Protein AF-A0A2G4GXI2-F1 (afdb_monomer_lite)

Radius of gyration: 27.71 Å; chains: 1; bounding box: 84×63×83 Å

Sequence (262 aa):
MTESKDTTAIPVAISGIDVMRGVGAVRAKGFWADAWGRVLKRPGAIFGMCWIGVIAFFAVFGPIVANAHPLTLVRVGAGGTAMREWPLFANLTPTDWALLIGCIVGLPWIFIGPRSLTRAQRLGIFVVAALQVGFTIVIAGAIVGWAQDPSRAEWVKAFARSGAGPWTIIGVISLLFAMAAAWIPTVDSRRVRVGAAVLALLVGWGLSGASGGATLINFERYLEDEQSGAIREVTWTLIPWSPQYSRSDMVAIAPGERVADV

Secondary structure (DSSP, 8-state):
--------PPPSS--HHHHHTTTT-PPPPPHHHHHHHHHTT-HHHHHHHHHHHHHHHHHHHHHHHB-SS-SEEEEE-TTS-EEEE-HHHHS--HHHHHHHHHHHHHHHHHHHS-TTS-HHHHHHHHHHHHHHHHHHHHHHHHHHHHHHSTTS-HHHHHHHHSTTHHHHHHHHHHHHHHHHHHHS-SSS-HHHHHHHHHHHHHHHHHHHHHS-------THHHHHHHHTTSEEEEE--SB---TT---GGGSSS-TT--GGG-

Structure (mmCIF, N/CA/C/O backbone):
data_AF-A0A2G4GXI2-F1
#
_entry.id   AF-A0A2G4GXI2-F1
#
loop_
_atom_site.group_PDB
_atom_site.id
_atom_site.type_symbol
_atom_site.label_atom_id
_atom_site.label_alt_id
_atom_site.label_comp_id
_atom_site.label_asym_id
_atom_site.label_entity_id
_atom_site.label_seq_id
_atom_site.pdbx_PDB_ins_code
_atom_site.Cartn_x
_atom_site.Cartn_y
_atom_site.Cartn_z
_atom_site.occupancy
_atom_site.B_iso_or_equiv
_atom_site.auth_seq_id
_atom_site.auth_comp_id
_atom_site.auth_asym_id
_atom_site.auth_atom_id
_atom_site.pdbx_PDB_model_num
ATOM 1 N N . MET A 1 1 ? -40.737 37.601 36.808 1.00 39.44 1 MET A N 1
ATOM 2 C CA . MET A 1 1 ? -40.273 36.210 36.987 1.00 39.44 1 MET A CA 1
ATOM 3 C C . MET A 1 1 ? -39.186 35.972 35.953 1.00 39.44 1 MET A C 1
ATOM 5 O O . MET A 1 1 ? -39.486 35.730 34.796 1.00 39.44 1 MET A O 1
ATOM 9 N N . THR A 1 2 ? -37.938 36.223 36.334 1.00 39.19 2 THR A N 1
ATOM 10 C CA . THR A 1 2 ? -36.754 36.130 35.470 1.00 39.19 2 THR A CA 1
ATOM 11 C C . THR A 1 2 ? -36.057 34.813 35.771 1.00 39.19 2 THR A C 1
ATOM 13 O O . THR A 1 2 ? -35.517 34.630 36.857 1.00 39.19 2 THR A O 1
ATOM 16 N N . GLU A 1 3 ? -36.138 33.888 34.822 1.00 43.34 3 GLU A N 1
ATOM 17 C CA . GLU A 1 3 ? -35.517 32.568 34.869 1.00 43.34 3 GLU A CA 1
ATOM 18 C C . GLU A 1 3 ? -34.007 32.730 34.626 1.00 43.34 3 GLU A C 1
ATOM 20 O O . GLU A 1 3 ? -33.569 33.037 33.514 1.00 43.34 3 GLU A O 1
ATOM 25 N N . SER A 1 4 ? -33.195 32.617 35.683 1.00 45.69 4 SER A N 1
ATOM 26 C CA . SER A 1 4 ? -31.738 32.641 35.554 1.00 45.69 4 SER A CA 1
ATOM 27 C C . SER A 1 4 ? -31.267 31.308 34.986 1.00 45.69 4 SER A C 1
ATOM 29 O O . SER A 1 4 ? -31.384 30.260 35.620 1.00 45.69 4 SER A O 1
ATOM 31 N N . LYS A 1 5 ? -30.733 31.360 33.770 1.00 46.84 5 LYS A N 1
ATOM 32 C CA . LYS A 1 5 ? -30.129 30.233 33.066 1.00 46.84 5 LYS A CA 1
ATOM 33 C C . LYS A 1 5 ? -28.807 29.876 33.751 1.00 46.84 5 LYS A C 1
ATOM 35 O O . LYS A 1 5 ? -27.767 30.455 33.440 1.00 46.84 5 LYS A O 1
ATOM 40 N N . ASP A 1 6 ? -28.878 28.974 34.724 1.00 44.69 6 ASP A N 1
ATOM 41 C CA . ASP A 1 6 ? -27.718 28.560 35.504 1.00 44.69 6 ASP A CA 1
ATOM 42 C C . ASP A 1 6 ? -26.749 27.763 34.626 1.00 44.69 6 ASP A C 1
ATOM 44 O O . ASP A 1 6 ? -27.092 26.767 33.980 1.00 44.69 6 ASP A O 1
ATOM 48 N N . THR A 1 7 ? -25.528 28.273 34.550 1.00 47.31 7 THR A N 1
ATOM 49 C CA . THR A 1 7 ? -24.433 27.683 33.787 1.00 47.31 7 THR A CA 1
ATOM 50 C C . THR A 1 7 ? -23.942 26.464 34.557 1.00 47.31 7 THR A C 1
ATOM 52 O O . THR A 1 7 ? -23.662 26.557 35.746 1.00 47.31 7 THR A O 1
ATOM 55 N N . THR A 1 8 ? -23.851 25.316 33.887 1.00 45.44 8 THR A N 1
ATOM 56 C CA . THR A 1 8 ? -23.450 24.012 34.437 1.00 45.44 8 THR A CA 1
ATOM 57 C C . THR A 1 8 ? -22.034 24.034 35.029 1.00 45.44 8 THR A C 1
ATOM 59 O O . THR A 1 8 ? -21.077 23.587 34.395 1.00 45.44 8 THR A O 1
ATOM 62 N N . ALA A 1 9 ? -21.886 24.556 36.243 1.00 56.16 9 ALA A N 1
ATOM 63 C CA . ALA A 1 9 ? -20.710 24.379 37.078 1.00 56.16 9 ALA A CA 1
ATOM 64 C C . ALA A 1 9 ? -20.862 23.055 37.836 1.00 56.16 9 ALA A C 1
ATOM 66 O O . ALA A 1 9 ? -21.870 22.819 38.497 1.00 56.16 9 ALA A O 1
ATOM 67 N N . ILE A 1 10 ? -19.877 22.164 37.711 1.00 54.41 10 ILE A N 1
ATOM 68 C CA . ILE A 1 10 ? -19.846 20.908 38.469 1.00 54.41 10 ILE A CA 1
ATOM 69 C C . ILE A 1 10 ? -19.732 21.284 39.959 1.00 54.41 10 ILE A C 1
ATOM 71 O O . ILE A 1 10 ? -18.744 21.927 40.324 1.00 54.41 10 ILE A O 1
ATOM 75 N N . PRO A 1 11 ? -20.711 20.941 40.816 1.00 55.12 11 PRO A N 1
ATOM 76 C CA . PRO A 1 11 ? -20.685 21.337 42.218 1.00 55.12 11 PRO A CA 1
ATOM 77 C C . PRO A 1 11 ? -19.499 20.683 42.941 1.00 55.12 11 PRO A C 1
ATOM 79 O O . PRO A 1 11 ? -19.270 19.479 42.836 1.00 55.12 11 PRO A O 1
ATOM 82 N N . VAL A 1 12 ? -18.740 21.504 43.675 1.00 64.81 12 VAL A N 1
ATOM 83 C CA . VAL A 1 12 ? -17.494 21.140 44.385 1.00 64.81 12 VAL A CA 1
ATOM 84 C C . VAL A 1 12 ? -17.744 20.176 45.557 1.00 64.81 12 VAL A C 1
ATOM 86 O O . VAL A 1 12 ? -16.822 19.504 46.014 1.00 64.81 12 VAL A O 1
ATOM 89 N N . ALA A 1 13 ? -18.992 20.047 46.008 1.00 64.56 13 ALA A N 1
ATOM 90 C CA . ALA A 1 13 ? -19.413 19.072 47.003 1.00 64.56 13 ALA A CA 1
ATOM 91 C C . ALA A 1 13 ? -20.765 18.471 46.599 1.00 64.56 13 ALA A C 1
ATOM 93 O O . ALA A 1 13 ? -21.698 19.199 46.264 1.00 64.56 13 ALA A O 1
ATOM 94 N N . ILE A 1 14 ? -20.853 17.142 46.622 1.00 63.09 14 ILE A N 1
ATOM 95 C CA . ILE A 1 14 ? -22.058 16.374 46.293 1.00 63.09 14 ILE A CA 1
ATOM 96 C C . ILE A 1 14 ? -22.605 15.810 47.609 1.00 63.09 14 ILE A C 1
ATOM 98 O O . ILE A 1 14 ? -21.855 15.200 48.373 1.00 63.09 14 ILE A O 1
ATOM 102 N N . SER A 1 15 ? -23.891 16.028 47.900 1.00 78.06 15 SER A N 1
ATOM 103 C CA . SER A 1 15 ? -24.543 15.477 49.095 1.00 78.06 15 SER A CA 1
ATOM 104 C C . SER A 1 15 ? -24.594 13.946 49.031 1.00 78.06 15 SER A C 1
ATOM 106 O O . SER A 1 15 ? -24.741 13.367 47.956 1.00 78.06 15 SER A O 1
ATOM 108 N N . GLY A 1 16 ? -24.553 13.256 50.176 1.00 73.50 16 GLY A N 1
ATOM 109 C CA . GLY A 1 16 ? -24.742 11.797 50.219 1.00 73.50 16 GLY A CA 1
ATOM 110 C C . GLY A 1 16 ? -26.072 11.345 49.593 1.00 73.50 16 GLY A C 1
ATOM 111 O O . GLY A 1 16 ? -26.144 10.273 48.995 1.00 73.50 16 GLY A O 1
ATOM 112 N N . ILE A 1 17 ? -27.100 12.200 49.643 1.00 77.31 17 ILE A N 1
ATOM 113 C CA . ILE A 1 17 ? -28.397 11.971 48.986 1.00 77.31 17 ILE A CA 1
ATOM 114 C C . ILE A 1 17 ? -28.274 12.089 47.458 1.00 77.31 17 ILE A C 1
ATOM 116 O O . ILE A 1 17 ? -28.903 11.321 46.734 1.00 77.31 17 ILE A O 1
ATOM 120 N N . ASP A 1 18 ? -27.434 12.995 46.958 1.00 74.25 18 ASP A N 1
ATOM 121 C CA . ASP A 1 18 ? -27.172 13.167 45.525 1.00 74.25 18 ASP A CA 1
ATOM 122 C C . ASP A 1 18 ? -26.380 11.976 44.966 1.00 74.25 18 ASP A C 1
ATOM 124 O O . ASP A 1 18 ? -26.738 11.437 43.918 1.00 74.25 18 ASP A O 1
ATOM 128 N N . VAL A 1 19 ? -25.403 11.462 45.724 1.00 73.62 19 VAL A N 1
ATOM 129 C CA . VAL A 1 19 ? -24.683 10.221 45.385 1.00 73.62 19 VAL A CA 1
ATOM 130 C C . VAL A 1 19 ? -25.644 9.030 45.298 1.00 73.62 19 VAL A C 1
ATOM 132 O O . VAL A 1 19 ? -25.593 8.273 44.328 1.00 73.62 19 VAL A O 1
ATOM 135 N N . MET A 1 20 ? -26.567 8.882 46.259 1.00 73.00 20 MET A N 1
ATOM 136 C CA . MET A 1 20 ? -27.581 7.816 46.227 1.00 73.00 20 MET A CA 1
ATOM 137 C C . MET A 1 20 ? -28.597 7.978 45.086 1.00 73.00 20 MET A C 1
ATOM 139 O O . MET A 1 20 ? -29.132 6.987 44.597 1.00 73.00 20 MET A O 1
ATOM 143 N N . ARG A 1 21 ? -28.836 9.208 44.618 1.00 74.94 21 ARG A N 1
ATOM 144 C CA . ARG A 1 21 ? -29.655 9.505 43.429 1.00 74.94 21 ARG A CA 1
ATOM 145 C C . ARG A 1 21 ? -28.892 9.336 42.109 1.00 74.94 21 ARG A C 1
ATOM 147 O O . ARG A 1 21 ? -29.456 9.588 41.047 1.00 74.94 21 ARG A O 1
ATOM 154 N N . GLY A 1 22 ? -27.622 8.927 42.152 1.00 68.31 22 GLY A N 1
ATOM 155 C CA . GLY A 1 22 ? -26.761 8.802 40.972 1.00 68.31 22 GLY A CA 1
ATOM 156 C C . GLY A 1 22 ? -26.305 10.145 40.390 1.00 68.31 22 GLY A C 1
ATOM 157 O O . GLY A 1 22 ? -25.695 10.180 39.319 1.00 68.31 22 GLY A O 1
ATOM 158 N N . VAL A 1 23 ? -26.565 11.253 41.086 1.00 66.50 23 VAL A N 1
ATOM 159 C CA . VAL A 1 23 ? -26.079 12.585 40.724 1.00 66.50 23 VAL A CA 1
ATOM 160 C C . VAL A 1 23 ? -24.577 12.612 41.016 1.00 66.50 23 VAL A C 1
ATOM 162 O O . VAL A 1 23 ? -24.144 12.522 42.160 1.00 66.50 23 VAL A O 1
ATOM 165 N N . GLY A 1 24 ? -23.767 12.659 39.955 1.00 62.56 24 GLY A N 1
ATOM 166 C CA . GLY A 1 24 ? -22.302 12.570 40.038 1.00 62.56 24 GLY A CA 1
ATOM 167 C C . GLY A 1 24 ? -21.710 11.208 39.667 1.00 62.56 24 GLY A C 1
ATOM 168 O O . GLY A 1 24 ? -20.486 11.072 39.644 1.00 62.56 24 GLY A O 1
ATOM 169 N N . ALA A 1 25 ? -22.532 10.212 39.313 1.00 60.19 25 ALA A N 1
ATOM 170 C CA . ALA A 1 25 ? -22.033 8.963 38.745 1.00 60.19 25 ALA A CA 1
ATOM 171 C C . ALA A 1 25 ? -21.411 9.238 37.363 1.00 60.19 25 ALA A C 1
ATOM 173 O O . ALA A 1 25 ? -22.096 9.333 36.343 1.00 60.19 25 ALA A O 1
ATOM 174 N N . VAL A 1 26 ? -20.086 9.407 37.324 1.00 66.56 26 VAL A N 1
ATOM 175 C CA . VAL A 1 26 ? -19.347 9.579 36.071 1.00 66.56 26 VAL A CA 1
ATOM 176 C C . VAL A 1 26 ? -19.507 8.295 35.267 1.00 66.56 26 VAL A C 1
ATOM 178 O O . VAL A 1 26 ? -19.063 7.230 35.696 1.00 66.56 26 VAL A O 1
ATOM 181 N N . ARG A 1 27 ? -20.155 8.388 34.099 1.00 69.50 27 ARG A N 1
ATOM 182 C CA . ARG A 1 27 ? -20.331 7.260 33.177 1.00 69.50 27 ARG A CA 1
ATOM 183 C C . ARG A 1 27 ? -18.982 6.564 32.992 1.00 69.50 27 ARG A C 1
ATOM 185 O O . ARG A 1 27 ? -18.012 7.218 32.600 1.00 69.50 27 ARG A O 1
ATOM 192 N N . ALA A 1 28 ? -18.920 5.267 33.301 1.00 72.69 28 ALA A N 1
ATOM 193 C CA . ALA A 1 28 ? -17.679 4.507 33.225 1.00 72.69 28 ALA A CA 1
ATOM 194 C C . ALA A 1 28 ? -17.069 4.681 31.828 1.00 72.69 28 ALA A C 1
ATOM 196 O O . ALA A 1 28 ? -17.698 4.369 30.812 1.00 72.69 28 ALA A O 1
ATOM 197 N N . LYS A 1 29 ? -15.861 5.250 31.768 1.00 76.62 29 LYS A N 1
ATOM 198 C CA . LYS A 1 29 ? -15.120 5.355 30.511 1.00 76.62 29 LYS A CA 1
ATOM 199 C C . LYS A 1 29 ? -14.858 3.940 30.009 1.00 76.62 29 LYS A C 1
ATOM 201 O O . LYS A 1 29 ? -14.523 3.056 30.793 1.00 76.62 29 LYS A O 1
ATOM 206 N N . GLY A 1 30 ? -14.995 3.728 28.701 1.00 81.62 30 GLY A N 1
ATOM 207 C CA . GLY A 1 30 ? -14.584 2.462 28.101 1.00 81.62 30 GLY A CA 1
ATOM 208 C C . GLY A 1 30 ? -13.114 2.184 28.421 1.00 81.62 30 GLY A C 1
ATOM 209 O O . GLY A 1 30 ? -12.315 3.121 28.471 1.00 81.62 30 GLY A O 1
ATOM 210 N N . PHE A 1 31 ? -12.762 0.911 28.613 1.00 84.81 31 PHE A N 1
ATOM 211 C CA . PHE A 1 31 ? -11.412 0.473 28.990 1.00 84.81 31 PHE A CA 1
ATOM 212 C C . PHE A 1 31 ? -10.306 1.178 28.184 1.00 84.81 31 PHE A C 1
ATOM 214 O O . PHE A 1 31 ? -9.369 1.732 28.753 1.00 84.81 31 PHE A O 1
ATOM 221 N N . TRP A 1 32 ? -10.470 1.258 26.860 1.00 83.88 32 TRP A N 1
ATOM 222 C CA . TRP A 1 32 ? -9.525 1.931 25.966 1.00 83.88 32 TRP A CA 1
ATOM 223 C C . TRP A 1 32 ? -9.428 3.440 26.189 1.00 83.88 32 TRP A C 1
ATOM 225 O O . TRP A 1 32 ? -8.334 3.994 26.154 1.00 83.88 32 TRP A O 1
ATOM 235 N N . ALA A 1 33 ? -10.550 4.115 26.435 1.00 85.81 33 ALA A N 1
ATOM 236 C CA . ALA A 1 33 ? -10.551 5.552 26.690 1.00 85.81 33 ALA A CA 1
ATOM 237 C C . ALA A 1 33 ? -9.860 5.884 28.021 1.00 85.81 33 ALA A C 1
ATOM 239 O O . ALA A 1 33 ? -9.173 6.901 28.120 1.00 85.81 33 ALA A O 1
ATOM 240 N N . ASP A 1 34 ? -10.011 5.023 29.031 1.00 86.94 34 ASP A N 1
ATOM 241 C CA . ASP A 1 34 ? -9.297 5.177 30.297 1.00 86.94 34 ASP A CA 1
ATOM 242 C C . ASP A 1 34 ? -7.798 4.872 30.150 1.00 86.94 34 ASP A C 1
ATOM 244 O O . ASP A 1 34 ? -6.962 5.668 30.579 1.00 86.94 34 ASP A O 1
ATOM 248 N N . ALA A 1 35 ? -7.441 3.783 29.461 1.00 89.75 35 ALA A N 1
ATOM 249 C CA . ALA A 1 35 ? -6.051 3.420 29.192 1.00 89.75 35 ALA A CA 1
ATOM 250 C C . ALA A 1 35 ? -5.300 4.536 28.445 1.00 89.75 35 ALA A C 1
ATOM 252 O O . ALA A 1 35 ? -4.264 5.010 28.919 1.00 89.75 35 ALA A O 1
ATOM 253 N N . TRP A 1 36 ? -5.856 5.036 27.336 1.00 90.00 36 TRP A N 1
ATOM 254 C CA . TRP A 1 36 ? -5.277 6.163 26.598 1.00 90.00 36 TRP A CA 1
ATOM 255 C C . TRP A 1 36 ? -5.237 7.442 27.434 1.00 90.00 36 TRP A C 1
ATOM 257 O O . TRP A 1 36 ? -4.250 8.173 27.390 1.00 90.00 36 TRP A O 1
ATOM 267 N N . GLY A 1 37 ? -6.252 7.686 28.269 1.00 88.94 37 GLY A N 1
ATOM 268 C CA . GLY A 1 37 ? -6.256 8.810 29.204 1.00 88.94 37 GLY A CA 1
ATOM 269 C C . GLY A 1 37 ? -5.096 8.777 30.203 1.00 88.94 37 GLY A C 1
ATOM 270 O O . GLY A 1 37 ? -4.584 9.831 30.573 1.00 88.94 37 GLY A O 1
ATOM 271 N N . ARG A 1 38 ? -4.641 7.591 30.626 1.00 91.44 38 ARG A N 1
ATOM 272 C CA . ARG A 1 38 ? -3.457 7.447 31.493 1.00 91.44 38 ARG A CA 1
ATOM 273 C C . ARG A 1 38 ? -2.152 7.666 30.729 1.00 91.44 38 ARG A C 1
ATOM 275 O O . ARG A 1 38 ? -1.246 8.294 31.271 1.00 91.44 38 ARG A O 1
ATOM 282 N N . VAL A 1 39 ? -2.064 7.182 29.489 1.00 91.50 39 VAL A N 1
ATOM 283 C CA . VAL A 1 39 ? -0.892 7.370 28.614 1.00 91.50 39 VAL A CA 1
ATOM 284 C C . VAL A 1 39 ? -0.686 8.854 28.309 1.00 91.50 39 VAL A C 1
ATOM 286 O O . VAL A 1 39 ? 0.396 9.381 28.546 1.00 91.50 39 VAL A O 1
ATOM 289 N N . LEU A 1 40 ? -1.743 9.557 27.891 1.00 93.50 40 LEU A N 1
ATOM 290 C CA . LEU A 1 40 ? -1.692 10.980 27.532 1.00 93.50 40 LEU A CA 1
ATOM 291 C C . LEU A 1 40 ? -1.385 11.912 28.719 1.00 93.50 40 LEU A C 1
ATOM 293 O O . LEU A 1 40 ? -1.042 13.068 28.509 1.00 93.50 40 LEU A O 1
ATOM 297 N N . LYS A 1 41 ? -1.498 11.443 29.968 1.00 94.44 41 LYS A N 1
ATOM 298 C CA . LYS A 1 41 ? -1.134 12.223 31.166 1.00 94.44 41 LYS A CA 1
ATOM 299 C C . LYS A 1 41 ? 0.347 12.122 31.533 1.00 94.44 41 LYS A C 1
ATOM 301 O O . LYS A 1 41 ? 0.809 12.880 32.381 1.00 94.44 41 LYS A O 1
ATOM 306 N N . ARG A 1 42 ? 1.089 11.170 30.956 1.00 95.56 42 ARG A N 1
ATOM 307 C CA . ARG A 1 42 ? 2.500 10.930 31.284 1.00 95.56 42 ARG A CA 1
ATOM 308 C C . ARG A 1 42 ? 3.391 11.614 30.239 1.00 95.56 42 ARG A C 1
ATOM 310 O O . ARG A 1 42 ? 3.385 11.176 29.090 1.00 95.56 42 ARG A O 1
ATOM 317 N N . PRO A 1 43 ? 4.206 12.623 30.602 1.00 94.56 43 PRO A N 1
ATOM 318 C CA . PRO A 1 43 ? 5.018 13.363 29.631 1.00 94.56 43 PRO A CA 1
ATOM 319 C C . PRO A 1 43 ? 6.026 12.469 28.896 1.00 94.56 43 PRO A C 1
ATOM 321 O O . PRO A 1 43 ? 6.183 12.594 27.686 1.00 94.56 43 PRO A O 1
ATOM 324 N N . GLY A 1 44 ? 6.632 11.493 29.583 1.00 95.31 44 GLY A N 1
ATOM 325 C CA . GLY A 1 44 ? 7.520 10.517 28.938 1.00 95.31 44 GLY A CA 1
ATOM 326 C C . GLY A 1 44 ? 6.813 9.649 27.889 1.00 95.31 44 GLY A C 1
ATOM 327 O O . GLY A 1 44 ? 7.395 9.333 26.856 1.00 95.31 44 GLY A O 1
ATOM 328 N N . ALA A 1 45 ? 5.533 9.320 28.099 1.00 93.44 45 ALA A N 1
ATOM 329 C CA . ALA A 1 45 ? 4.751 8.587 27.107 1.00 93.44 45 ALA A CA 1
ATOM 330 C C . ALA A 1 45 ? 4.390 9.468 25.902 1.00 93.44 45 ALA A C 1
ATOM 332 O O . ALA A 1 45 ? 4.416 8.986 24.774 1.00 93.44 45 ALA A O 1
ATOM 333 N N . ILE A 1 46 ? 4.110 10.758 26.123 1.00 94.75 46 ILE A N 1
ATOM 334 C CA . ILE A 1 46 ? 3.918 11.734 25.039 1.00 94.75 46 ILE A CA 1
ATOM 335 C C . ILE A 1 46 ? 5.182 11.846 24.187 1.00 94.75 46 ILE A C 1
ATOM 337 O O . ILE A 1 46 ? 5.093 11.753 22.966 1.00 94.75 46 ILE A O 1
ATOM 341 N N . PHE A 1 47 ? 6.352 11.967 24.818 1.00 96.81 47 PHE A N 1
ATOM 342 C CA . PHE A 1 47 ? 7.626 11.986 24.101 1.00 96.81 47 PHE A CA 1
ATOM 343 C C . PHE A 1 47 ? 7.830 10.710 23.274 1.00 96.81 47 PHE A C 1
ATOM 345 O O . PHE A 1 47 ? 8.141 10.789 22.087 1.00 96.81 47 PHE A O 1
ATOM 352 N N . GLY A 1 48 ? 7.563 9.540 23.864 1.00 95.88 48 GLY A N 1
ATOM 353 C CA . GLY A 1 48 ? 7.612 8.263 23.151 1.00 95.88 48 GLY A CA 1
ATOM 354 C C . GLY A 1 48 ? 6.662 8.206 21.949 1.00 95.88 48 GLY A C 1
ATOM 355 O O . GLY A 1 48 ? 7.066 7.769 20.875 1.00 95.88 48 GLY A O 1
ATOM 356 N N . MET A 1 49 ? 5.427 8.700 22.083 1.00 94.94 49 MET A N 1
ATOM 357 C CA . MET A 1 49 ? 4.474 8.773 20.967 1.00 94.94 49 MET A CA 1
ATOM 358 C C . MET A 1 49 ? 4.943 9.723 19.861 1.00 94.94 49 MET A C 1
ATOM 360 O O . MET A 1 49 ? 4.835 9.371 18.689 1.00 94.94 49 MET A O 1
ATOM 364 N N . CYS A 1 50 ? 5.492 10.891 20.210 1.00 96.56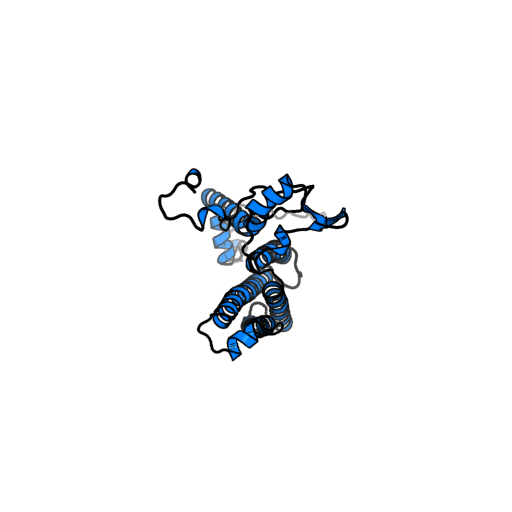 50 CYS A N 1
ATOM 365 C CA . CYS A 1 50 ? 6.084 11.802 19.227 1.00 96.56 50 CYS A CA 1
ATOM 366 C C . CYS A 1 50 ? 7.233 11.130 18.472 1.00 96.56 50 CYS A C 1
ATOM 368 O O . CYS A 1 50 ? 7.278 11.198 17.247 1.00 96.56 50 CYS A O 1
ATOM 370 N N . TRP A 1 51 ? 8.125 10.435 19.182 1.00 97.56 51 TRP A N 1
ATOM 371 C CA . TRP A 1 51 ? 9.247 9.730 18.567 1.00 97.56 51 TRP A CA 1
ATOM 372 C C . TRP A 1 51 ? 8.794 8.607 17.626 1.00 97.56 51 TRP A C 1
ATOM 374 O O . TRP A 1 51 ? 9.271 8.516 16.496 1.00 97.56 51 TRP A O 1
ATOM 384 N N . ILE A 1 52 ? 7.810 7.801 18.040 1.00 95.69 52 ILE A N 1
ATOM 385 C CA . ILE A 1 52 ? 7.189 6.792 17.168 1.00 95.69 52 ILE A CA 1
ATOM 386 C C . ILE A 1 52 ? 6.564 7.457 15.936 1.00 95.69 52 ILE A C 1
ATOM 388 O O . ILE A 1 52 ? 6.686 6.925 14.837 1.00 95.69 52 ILE A O 1
ATOM 392 N N . GLY A 1 53 ? 5.938 8.626 16.093 1.00 95.69 53 GLY A N 1
ATOM 393 C CA . GLY A 1 53 ? 5.406 9.408 14.978 1.00 95.69 53 GLY A CA 1
ATOM 394 C C . GLY A 1 53 ? 6.483 9.815 13.970 1.00 95.69 53 GLY A C 1
ATOM 395 O O . GLY A 1 53 ? 6.272 9.670 12.769 1.00 95.69 53 GLY A O 1
ATOM 396 N N . VAL A 1 54 ? 7.654 10.252 14.445 1.00 96.56 54 VAL A N 1
ATOM 397 C CA . VAL A 1 54 ? 8.809 10.575 13.589 1.00 96.56 54 VAL A CA 1
ATOM 398 C C . VAL A 1 54 ? 9.298 9.335 12.837 1.00 96.56 54 VAL A C 1
ATOM 400 O O . VAL A 1 54 ? 9.479 9.389 11.623 1.00 96.56 54 VAL A O 1
ATOM 403 N N . ILE A 1 55 ? 9.454 8.199 13.525 1.00 96.50 55 ILE A N 1
ATOM 404 C CA . ILE A 1 55 ? 9.859 6.937 12.885 1.00 96.50 55 ILE A CA 1
ATOM 405 C C . ILE A 1 55 ? 8.829 6.507 11.833 1.00 96.50 55 ILE A C 1
ATOM 407 O O . ILE A 1 55 ? 9.201 6.164 10.715 1.00 96.50 55 ILE A O 1
ATOM 411 N N . ALA A 1 56 ? 7.537 6.553 12.164 1.00 94.50 56 ALA A N 1
ATOM 412 C CA . ALA A 1 56 ? 6.463 6.184 11.248 1.00 94.50 56 ALA A CA 1
ATOM 413 C C . ALA A 1 56 ? 6.423 7.098 10.013 1.00 94.50 56 ALA A C 1
ATOM 415 O O . ALA A 1 56 ? 6.203 6.615 8.905 1.00 94.50 56 ALA A O 1
ATOM 416 N N . PHE A 1 57 ? 6.685 8.398 10.184 1.00 95.00 57 PHE A N 1
ATOM 417 C CA . PHE A 1 57 ? 6.802 9.338 9.073 1.00 95.00 57 PHE A CA 1
ATOM 418 C C . PHE A 1 57 ? 7.917 8.918 8.110 1.00 95.00 57 PHE A C 1
ATOM 420 O O . PHE A 1 57 ? 7.659 8.730 6.923 1.00 95.00 57 PHE A O 1
ATOM 427 N N . PHE A 1 58 ? 9.135 8.691 8.606 1.00 94.44 58 PHE A N 1
ATOM 428 C CA . PHE A 1 58 ? 10.242 8.270 7.743 1.00 94.44 58 PHE A CA 1
ATOM 429 C C . PHE A 1 58 ? 10.061 6.861 7.170 1.00 94.44 58 PHE A C 1
ATOM 431 O O . PHE A 1 58 ? 10.505 6.611 6.057 1.00 94.44 58 PHE A O 1
ATOM 438 N N . ALA A 1 59 ? 9.365 5.957 7.861 1.00 92.62 59 ALA A N 1
ATOM 439 C CA . ALA A 1 59 ? 9.043 4.638 7.319 1.00 92.62 59 ALA A CA 1
ATOM 440 C C . ALA A 1 59 ? 8.101 4.718 6.103 1.00 92.62 59 ALA A C 1
ATOM 442 O O . ALA A 1 59 ? 8.241 3.939 5.167 1.00 92.62 59 ALA A O 1
ATOM 443 N N . VAL A 1 60 ? 7.156 5.664 6.102 1.00 94.88 60 VAL A N 1
ATOM 444 C CA . VAL A 1 60 ? 6.201 5.854 4.997 1.00 94.88 60 VAL A CA 1
ATOM 445 C C . VAL A 1 60 ? 6.798 6.687 3.863 1.00 94.88 60 VAL A C 1
ATOM 447 O O . VAL A 1 60 ? 6.628 6.351 2.696 1.00 94.88 60 VAL A O 1
ATOM 450 N N . PHE A 1 61 ? 7.473 7.789 4.194 1.00 93.94 61 PHE A N 1
ATOM 451 C CA . PHE A 1 61 ? 7.991 8.749 3.212 1.00 93.94 61 PHE A CA 1
ATOM 452 C C . PHE A 1 61 ? 9.451 8.500 2.825 1.00 93.94 61 PHE A C 1
ATOM 454 O O . PHE A 1 61 ? 9.977 9.195 1.957 1.00 93.94 61 PHE A O 1
ATOM 461 N N . GLY A 1 62 ? 10.095 7.498 3.425 1.00 91.25 62 GLY A N 1
ATOM 462 C CA . GLY A 1 62 ? 11.462 7.076 3.125 1.00 91.25 62 GLY A CA 1
ATOM 463 C C . GLY A 1 62 ? 11.746 6.957 1.627 1.00 91.25 62 GLY A C 1
ATOM 464 O O . GLY A 1 62 ? 12.682 7.607 1.178 1.00 91.25 62 GLY A O 1
ATOM 465 N N . PRO A 1 63 ? 10.906 6.274 0.824 1.00 88.00 63 PRO A N 1
ATOM 466 C CA . PRO A 1 63 ? 11.119 6.133 -0.620 1.00 88.00 63 PRO A CA 1
ATOM 467 C C . PRO A 1 63 ? 11.092 7.441 -1.425 1.00 88.00 63 PRO A C 1
ATOM 469 O O . PRO A 1 63 ? 11.522 7.444 -2.573 1.00 88.00 63 PRO A O 1
ATOM 472 N N . ILE A 1 64 ? 10.566 8.537 -0.865 1.00 90.12 64 ILE A N 1
ATOM 473 C CA . ILE A 1 64 ? 10.558 9.873 -1.490 1.00 90.12 64 ILE A CA 1
ATOM 474 C C . ILE A 1 64 ? 11.711 10.727 -0.947 1.00 90.12 64 ILE A C 1
ATOM 476 O O . ILE A 1 64 ? 12.316 11.505 -1.682 1.00 90.12 64 ILE A O 1
ATOM 480 N N . VAL A 1 65 ? 12.009 10.600 0.349 1.00 90.69 65 VAL A N 1
ATOM 481 C CA . VAL A 1 65 ? 13.054 11.377 1.031 1.00 90.69 65 VAL A CA 1
ATOM 482 C C . VAL A 1 65 ? 14.450 10.860 0.687 1.00 90.69 65 VAL A C 1
ATOM 484 O O . VAL A 1 65 ? 15.348 11.664 0.448 1.00 90.69 65 VAL A O 1
ATOM 487 N N . ALA A 1 66 ? 14.613 9.538 0.676 1.00 88.00 66 ALA A N 1
ATOM 488 C CA . ALA A 1 66 ? 15.861 8.820 0.475 1.00 88.00 66 ALA A CA 1
ATOM 489 C C . ALA A 1 66 ? 15.724 7.842 -0.700 1.00 88.00 66 ALA A C 1
ATOM 491 O O . ALA A 1 66 ? 15.309 6.694 -0.531 1.00 88.00 66 ALA A O 1
ATOM 492 N N . ASN A 1 67 ? 16.024 8.328 -1.906 1.00 86.19 67 ASN A N 1
ATOM 493 C CA . ASN A 1 67 ? 15.966 7.524 -3.123 1.00 86.19 67 ASN A CA 1
ATOM 494 C C . ASN A 1 67 ? 17.044 7.957 -4.108 1.00 86.19 67 ASN A C 1
ATOM 496 O O . ASN A 1 67 ? 17.229 9.149 -4.353 1.00 86.19 67 ASN A O 1
ATOM 500 N N . ALA A 1 68 ? 17.709 6.979 -4.712 1.00 84.31 68 ALA A N 1
ATOM 501 C CA . ALA A 1 68 ? 18.726 7.221 -5.721 1.00 84.31 68 ALA A CA 1
ATOM 502 C C . ALA A 1 68 ? 18.141 7.503 -7.116 1.00 84.31 68 ALA A C 1
ATOM 504 O O . ALA A 1 68 ? 18.882 7.847 -8.029 1.00 84.31 68 ALA A O 1
ATOM 505 N N . HIS A 1 69 ? 16.826 7.389 -7.308 1.00 87.31 69 HIS A N 1
ATOM 506 C CA . HIS A 1 69 ? 16.169 7.949 -8.481 1.00 87.31 69 HIS A CA 1
ATOM 507 C C . HIS A 1 69 ? 15.921 9.448 -8.300 1.00 87.31 69 HIS A C 1
ATOM 509 O O . HIS A 1 69 ? 15.374 9.855 -7.270 1.00 87.31 69 HIS A O 1
ATOM 515 N N . PRO A 1 70 ? 16.239 10.276 -9.309 1.00 88.88 70 PRO A N 1
ATOM 516 C CA . PRO A 1 70 ? 15.830 11.669 -9.288 1.00 88.88 70 PRO A CA 1
ATOM 517 C C . PRO A 1 70 ? 14.300 11.773 -9.347 1.00 88.88 70 PRO A C 1
ATOM 519 O O . PRO A 1 70 ? 13.613 10.930 -9.936 1.00 88.88 70 PRO A O 1
ATOM 522 N N . LEU A 1 71 ? 13.766 12.835 -8.743 1.00 90.31 71 LEU A N 1
ATOM 523 C CA . LEU A 1 71 ? 12.341 13.165 -8.782 1.00 90.31 71 LEU A CA 1
ATOM 524 C C . LEU A 1 71 ? 11.898 13.434 -10.220 1.00 90.31 71 LEU A C 1
ATOM 526 O O . LEU A 1 71 ? 10.896 12.881 -10.674 1.00 90.31 71 LEU A O 1
ATOM 530 N N . THR A 1 72 ? 12.671 14.256 -10.935 1.00 93.44 72 THR A N 1
ATOM 531 C CA . THR A 1 72 ? 12.461 14.552 -12.354 1.00 93.44 72 THR A CA 1
ATOM 532 C C . THR A 1 72 ? 13.777 14.708 -13.082 1.00 93.44 72 THR A C 1
ATOM 534 O O . THR A 1 72 ? 14.737 15.231 -12.519 1.00 93.44 72 THR A O 1
ATOM 537 N N . LEU A 1 73 ? 13.782 14.352 -14.359 1.00 92.81 73 LEU A N 1
ATOM 538 C CA . LEU A 1 73 ? 14.844 14.711 -15.293 1.00 92.81 73 LEU A CA 1
ATOM 539 C C . LEU A 1 73 ? 14.248 14.985 -16.671 1.00 92.81 73 LEU A C 1
ATOM 541 O O . LEU A 1 73 ? 13.120 14.578 -16.959 1.00 92.81 73 LEU A O 1
ATOM 545 N N . VAL A 1 74 ? 15.004 15.661 -17.527 1.00 92.88 74 VAL A N 1
ATOM 546 C CA . VAL A 1 74 ? 14.681 15.820 -18.944 1.00 92.88 74 VAL A CA 1
ATOM 547 C C . VAL A 1 74 ? 15.686 15.022 -19.759 1.00 92.88 74 VAL A C 1
ATOM 549 O O . VAL A 1 74 ? 16.876 15.327 -19.735 1.00 92.88 74 VAL A O 1
ATOM 552 N N . ARG A 1 75 ? 15.219 14.007 -20.488 1.00 88.88 75 ARG A N 1
ATOM 553 C CA . ARG A 1 75 ? 16.058 13.188 -21.370 1.00 88.88 75 ARG A CA 1
ATOM 554 C C . ARG A 1 75 ? 16.007 13.733 -22.792 1.00 88.88 75 ARG A C 1
ATOM 556 O O . ARG A 1 75 ? 14.925 13.990 -23.323 1.00 88.88 75 ARG A O 1
ATOM 563 N N . VAL A 1 76 ? 17.175 13.913 -23.405 1.00 86.44 76 VAL A N 1
ATOM 564 C CA . VAL A 1 76 ? 17.308 14.387 -24.787 1.00 86.44 76 VAL A CA 1
ATOM 565 C C . VAL A 1 76 ? 17.387 13.175 -25.715 1.00 86.44 76 VAL A C 1
ATOM 567 O O . VAL A 1 76 ? 18.341 12.403 -25.671 1.00 86.44 76 VAL A O 1
ATOM 570 N N . GLY A 1 77 ? 16.361 12.981 -26.543 1.00 80.62 77 GLY A N 1
ATOM 571 C CA . GLY A 1 77 ? 16.325 11.911 -27.538 1.00 80.62 77 GLY A CA 1
ATOM 572 C C . GLY A 1 77 ? 17.216 12.196 -28.751 1.00 80.62 77 GLY A C 1
ATOM 573 O O . GLY A 1 77 ? 17.611 13.334 -29.001 1.00 80.62 77 GLY A O 1
ATOM 574 N N . ALA A 1 78 ? 17.462 11.165 -29.565 1.00 71.81 78 ALA A N 1
ATOM 575 C CA . ALA A 1 78 ? 18.327 11.228 -30.752 1.00 71.81 78 ALA A CA 1
ATOM 576 C C . ALA A 1 78 ? 17.901 12.269 -31.818 1.00 71.81 78 ALA A C 1
ATOM 578 O O . ALA A 1 78 ? 18.690 12.600 -32.695 1.00 71.81 78 ALA A O 1
ATOM 579 N N . GLY A 1 79 ? 16.677 12.805 -31.736 1.00 71.69 79 GLY A N 1
ATOM 580 C CA . GLY A 1 79 ? 16.166 13.882 -32.595 1.00 71.69 79 GLY A CA 1
ATOM 581 C C . GLY A 1 79 ? 16.112 15.267 -31.935 1.00 71.69 79 GLY A C 1
ATOM 582 O O . GLY A 1 79 ? 15.411 16.139 -32.437 1.00 71.69 79 GLY A O 1
ATOM 583 N N . GLY A 1 80 ? 16.757 15.468 -30.779 1.00 75.62 80 GLY A N 1
ATOM 584 C CA . GLY A 1 80 ? 16.678 16.719 -30.008 1.00 75.62 80 GLY A CA 1
ATOM 585 C C . GLY A 1 80 ? 15.360 16.910 -29.244 1.00 75.62 80 GLY A C 1
ATOM 586 O O . GLY A 1 80 ? 15.171 17.924 -28.575 1.00 75.62 80 GLY A O 1
ATOM 587 N N . THR A 1 81 ? 14.450 15.936 -29.304 1.00 81.81 81 THR A N 1
ATOM 588 C CA . THR A 1 81 ? 13.207 15.928 -28.529 1.00 81.81 81 THR A CA 1
ATOM 589 C C . THR A 1 81 ? 13.517 15.702 -27.054 1.00 81.81 81 THR A C 1
ATOM 591 O O . THR A 1 81 ? 14.054 14.659 -26.683 1.00 81.81 81 THR A O 1
ATOM 594 N N . ALA A 1 82 ? 13.160 16.672 -26.221 1.00 86.19 82 ALA A N 1
ATOM 595 C CA . ALA A 1 82 ? 13.314 16.612 -24.777 1.00 86.19 82 ALA A CA 1
ATOM 596 C C . ALA A 1 82 ? 12.025 16.078 -24.130 1.00 86.19 82 ALA A C 1
ATOM 598 O O . ALA A 1 82 ? 10.962 16.678 -24.295 1.00 86.19 82 ALA A O 1
ATOM 599 N N . MET A 1 83 ? 12.105 14.968 -23.394 1.00 88.69 83 MET A N 1
ATOM 600 C CA . MET A 1 83 ? 10.972 14.414 -22.644 1.00 88.69 83 MET A CA 1
ATOM 601 C C . MET A 1 83 ? 11.254 14.477 -21.145 1.00 88.69 83 MET A C 1
ATOM 603 O O . MET A 1 83 ? 12.324 14.072 -20.691 1.00 88.69 83 MET A O 1
ATOM 607 N N . ARG A 1 84 ? 10.290 14.994 -20.372 1.00 92.19 84 ARG A N 1
ATOM 608 C CA . ARG A 1 84 ? 10.370 14.975 -18.910 1.00 92.19 84 ARG A CA 1
ATOM 609 C C . ARG A 1 84 ? 9.939 13.614 -18.388 1.00 92.19 84 ARG A C 1
ATOM 611 O O . ARG A 1 84 ? 8.825 13.167 -18.654 1.00 92.19 84 ARG A O 1
ATOM 618 N N . GLU A 1 85 ? 10.814 12.997 -17.615 1.00 91.12 85 GLU A N 1
ATOM 619 C CA . GLU A 1 85 ? 10.597 11.707 -16.976 1.00 91.12 85 GLU A CA 1
ATOM 620 C C . GLU A 1 85 ? 10.481 11.891 -15.461 1.00 91.12 85 GLU A C 1
ATOM 622 O O . GLU A 1 85 ? 11.006 12.851 -14.887 1.00 91.12 85 GLU A O 1
ATOM 627 N N . TRP A 1 86 ? 9.814 10.933 -14.816 1.00 90.81 86 TRP A N 1
ATOM 628 C CA . TRP A 1 86 ? 9.620 10.879 -13.366 1.00 90.81 86 TRP A CA 1
ATOM 629 C C . TRP A 1 86 ? 10.166 9.552 -12.811 1.00 90.81 86 TRP A C 1
ATOM 631 O O . TRP A 1 86 ? 9.380 8.681 -12.420 1.00 90.81 86 TRP A O 1
ATOM 641 N N . PRO A 1 87 ? 11.500 9.344 -12.823 1.00 88.69 87 PRO A N 1
ATOM 642 C CA . PRO A 1 87 ? 12.090 8.030 -12.568 1.00 88.69 87 PRO A CA 1
ATOM 643 C C . PRO A 1 87 ? 11.759 7.479 -11.186 1.00 88.69 87 PRO A C 1
ATOM 645 O O . PRO A 1 87 ? 11.507 6.282 -11.064 1.00 88.69 87 PRO A O 1
ATOM 648 N N . LEU A 1 88 ? 11.706 8.340 -10.163 1.00 88.31 88 LEU A N 1
ATOM 649 C CA . LEU A 1 88 ? 11.366 7.921 -8.806 1.00 88.31 88 LEU A CA 1
ATOM 650 C C . LEU A 1 88 ? 10.007 7.222 -8.763 1.00 88.31 88 LEU A C 1
ATOM 652 O O . LEU A 1 88 ? 9.924 6.082 -8.321 1.00 88.31 88 LEU A O 1
ATOM 656 N N . PHE A 1 89 ? 8.957 7.860 -9.281 1.00 87.88 89 PHE A N 1
ATOM 657 C CA . PHE A 1 89 ? 7.600 7.308 -9.231 1.00 87.88 89 PHE A CA 1
ATOM 658 C C . PHE A 1 89 ? 7.430 6.052 -10.092 1.00 87.88 89 PHE A C 1
ATOM 660 O O . PHE A 1 89 ? 6.617 5.193 -9.753 1.00 87.88 89 PHE A O 1
ATOM 667 N N . ALA A 1 90 ? 8.212 5.925 -11.168 1.00 86.19 90 ALA A N 1
ATOM 668 C CA . ALA A 1 90 ? 8.214 4.741 -12.025 1.00 86.19 90 ALA A CA 1
ATOM 669 C C . ALA A 1 90 ? 8.846 3.506 -11.353 1.00 86.19 90 ALA A C 1
ATOM 671 O O . ALA A 1 90 ? 8.496 2.383 -11.706 1.00 86.19 90 ALA A O 1
ATOM 672 N N . ASN A 1 91 ? 9.747 3.712 -10.386 1.00 85.12 91 ASN A N 1
ATOM 673 C CA . ASN A 1 91 ? 10.513 2.652 -9.719 1.00 85.12 91 ASN A CA 1
ATOM 674 C C . ASN A 1 91 ? 10.106 2.420 -8.253 1.00 85.12 91 ASN A C 1
ATOM 676 O O . ASN A 1 91 ? 10.749 1.642 -7.551 1.00 85.12 91 ASN A O 1
ATOM 680 N N . LEU A 1 92 ? 9.052 3.084 -7.766 1.00 87.62 92 LEU A N 1
ATOM 681 C CA . LEU A 1 92 ? 8.505 2.804 -6.438 1.00 87.62 92 LEU A CA 1
ATOM 682 C C . LEU A 1 92 ? 7.936 1.384 -6.386 1.00 87.62 92 LEU A C 1
ATOM 684 O O . LEU A 1 92 ? 7.146 0.981 -7.245 1.00 87.62 92 LEU A O 1
ATOM 688 N N . THR A 1 93 ? 8.295 0.648 -5.335 1.00 88.56 93 THR A N 1
ATOM 689 C CA . THR A 1 93 ? 7.808 -0.717 -5.135 1.00 88.56 93 THR A CA 1
ATOM 690 C C . THR A 1 93 ? 6.307 -0.712 -4.816 1.00 88.56 93 THR A C 1
ATOM 692 O O . THR A 1 93 ? 5.763 0.303 -4.357 1.00 88.56 93 THR A O 1
ATOM 695 N N . PRO A 1 94 ? 5.599 -1.846 -4.993 1.00 92.00 94 PRO A N 1
ATOM 696 C CA . PRO A 1 94 ? 4.186 -1.913 -4.626 1.00 92.00 94 PRO A CA 1
ATOM 697 C C . PRO A 1 94 ? 3.947 -1.585 -3.144 1.00 92.00 94 PRO A C 1
ATOM 699 O O . PRO A 1 94 ? 2.932 -0.977 -2.797 1.00 92.00 94 PRO A O 1
ATOM 702 N N . THR A 1 95 ? 4.890 -1.954 -2.272 1.00 92.44 95 THR A N 1
ATOM 703 C CA . THR A 1 95 ? 4.845 -1.651 -0.836 1.00 92.44 95 THR A CA 1
ATOM 704 C C . THR A 1 95 ? 4.934 -0.149 -0.577 1.00 92.44 95 THR A C 1
ATOM 706 O O . THR A 1 95 ? 4.149 0.370 0.215 1.00 92.44 95 THR A O 1
ATOM 709 N N . ASP A 1 96 ? 5.829 0.559 -1.270 1.00 92.25 96 ASP A N 1
ATOM 710 C CA . ASP A 1 96 ? 6.000 2.009 -1.108 1.00 92.25 96 ASP A CA 1
ATOM 711 C C . ASP A 1 96 ? 4.712 2.748 -1.476 1.00 92.25 96 ASP A C 1
ATOM 713 O O . ASP A 1 96 ? 4.213 3.578 -0.712 1.00 92.25 96 ASP A O 1
ATOM 717 N N . TRP A 1 97 ? 4.106 2.378 -2.607 1.00 93.38 97 TRP A N 1
ATOM 718 C CA . TRP A 1 97 ? 2.812 2.919 -3.014 1.00 93.38 97 TRP A CA 1
ATOM 719 C C . TRP A 1 97 ? 1.706 2.615 -2.005 1.00 93.38 97 TRP A C 1
ATOM 721 O O . TRP A 1 97 ? 0.914 3.502 -1.681 1.00 93.38 97 TRP A O 1
ATOM 731 N N . ALA A 1 98 ? 1.649 1.387 -1.483 1.00 94.69 98 ALA A N 1
ATOM 732 C CA . ALA A 1 98 ? 0.644 1.002 -0.499 1.00 94.69 98 ALA A CA 1
ATOM 733 C C . ALA A 1 98 ? 0.770 1.817 0.798 1.00 94.69 98 ALA A C 1
ATOM 735 O O . ALA A 1 98 ? -0.246 2.255 1.343 1.00 94.69 98 ALA A O 1
ATOM 736 N N . LEU A 1 99 ? 1.996 2.071 1.269 1.00 94.69 99 LEU A N 1
ATOM 737 C CA . LEU A 1 99 ? 2.255 2.898 2.449 1.00 94.69 99 LEU A CA 1
ATOM 738 C C . LEU A 1 99 ? 1.891 4.366 2.206 1.00 94.69 99 LEU A C 1
ATOM 740 O O . LEU A 1 99 ? 1.196 4.965 3.031 1.00 94.69 99 LEU A O 1
ATOM 744 N N . LEU A 1 100 ? 2.300 4.935 1.069 1.00 95.06 100 LEU A N 1
ATOM 745 C CA . LEU A 1 100 ? 2.002 6.323 0.707 1.00 95.06 100 LEU A CA 1
ATOM 746 C C . LEU A 1 100 ? 0.496 6.555 0.558 1.00 95.06 100 LEU A C 1
ATOM 748 O O . LEU A 1 100 ? -0.053 7.457 1.191 1.00 95.06 100 LEU A O 1
ATOM 752 N N . ILE A 1 101 ? -0.196 5.711 -0.215 1.00 94.62 101 ILE A N 1
ATOM 753 C CA . ILE A 1 101 ? -1.655 5.780 -0.387 1.00 94.62 101 ILE A CA 1
ATOM 754 C C . ILE A 1 101 ? -2.351 5.546 0.955 1.00 94.62 101 ILE A C 1
ATOM 756 O O . ILE A 1 101 ? -3.253 6.299 1.322 1.00 94.62 101 ILE A O 1
ATOM 760 N N . GLY A 1 102 ? -1.920 4.538 1.716 1.00 94.69 102 GLY A N 1
ATOM 761 C CA . GLY A 1 102 ? -2.475 4.227 3.030 1.00 94.69 102 GLY A CA 1
ATOM 762 C C . GLY A 1 102 ? -2.367 5.401 4.004 1.00 94.69 102 GLY A C 1
ATOM 763 O O . GLY A 1 102 ? -3.324 5.696 4.713 1.00 94.69 102 GLY A O 1
ATOM 764 N N . CYS A 1 103 ? -1.248 6.121 4.005 1.00 95.06 103 CYS A N 1
ATOM 765 C CA . CYS A 1 103 ? -1.056 7.299 4.843 1.00 95.06 103 CYS A CA 1
ATOM 766 C C . CYS A 1 103 ? -1.876 8.499 4.344 1.00 95.06 103 CYS A C 1
ATOM 768 O O . CYS A 1 103 ? -2.682 9.048 5.097 1.00 95.06 103 CYS A O 1
ATOM 770 N N . ILE A 1 104 ? -1.730 8.867 3.066 1.00 95.44 104 ILE A N 1
ATOM 771 C CA . ILE A 1 104 ? -2.344 10.069 2.477 1.00 95.44 104 ILE A CA 1
ATOM 772 C C . ILE A 1 104 ? -3.871 9.954 2.419 1.00 95.44 104 ILE A C 1
ATOM 774 O O . ILE A 1 104 ? -4.567 10.935 2.663 1.00 95.44 104 ILE A O 1
ATOM 778 N N . VAL A 1 105 ? -4.411 8.770 2.125 1.00 94.88 105 VAL A N 1
ATOM 779 C CA . VAL A 1 105 ? -5.862 8.544 2.014 1.00 94.88 105 VAL A CA 1
ATOM 780 C C . VAL A 1 105 ? -6.445 8.015 3.324 1.00 94.88 105 VAL A C 1
ATOM 782 O O . VAL A 1 105 ? -7.509 8.459 3.762 1.00 94.88 105 VAL A O 1
ATOM 785 N N . GLY A 1 106 ? -5.756 7.080 3.980 1.00 93.81 106 GLY A N 1
ATOM 786 C CA . GLY A 1 106 ? -6.268 6.389 5.162 1.00 93.81 106 GLY A CA 1
ATOM 787 C C . GLY A 1 106 ? -6.370 7.268 6.401 1.00 93.81 106 GLY A C 1
ATOM 788 O O . GLY A 1 106 ? -7.389 7.209 7.094 1.00 93.81 106 GLY A O 1
ATOM 789 N N . LEU A 1 107 ? -5.379 8.128 6.672 1.00 92.81 107 LEU A N 1
ATOM 790 C CA . LEU A 1 107 ? -5.441 9.031 7.827 1.00 92.81 107 LEU A CA 1
ATOM 791 C C . LEU A 1 107 ? -6.626 10.008 7.712 1.00 92.81 107 LEU A C 1
ATOM 793 O O . LEU A 1 107 ? -7.467 10.005 8.619 1.00 92.81 107 LEU A O 1
ATOM 797 N N . PRO A 1 108 ? -6.795 10.778 6.613 1.00 95.75 108 PRO A N 1
ATOM 798 C CA . PRO A 1 108 ? -7.981 11.616 6.443 1.00 95.75 108 PRO A CA 1
ATOM 799 C C . PRO A 1 108 ? -9.290 10.827 6.496 1.00 95.75 108 PRO A C 1
ATOM 801 O O . PRO A 1 108 ? -10.250 11.290 7.111 1.00 95.75 108 PRO A O 1
ATOM 804 N N . TRP A 1 109 ? -9.341 9.617 5.928 1.00 95.19 109 TRP A N 1
ATOM 805 C CA . TRP A 1 109 ? -10.530 8.763 5.994 1.00 95.19 109 TRP A CA 1
ATOM 806 C C . TRP A 1 109 ? -10.940 8.426 7.435 1.00 95.19 109 TRP A C 1
ATOM 808 O O . TRP A 1 109 ? -12.121 8.523 7.787 1.00 95.19 109 TRP A O 1
ATOM 818 N N . ILE A 1 110 ? -9.984 8.084 8.303 1.00 95.00 110 ILE A N 1
ATOM 819 C CA . ILE A 1 110 ? -10.266 7.748 9.705 1.00 95.00 110 ILE A CA 1
ATOM 820 C C . IL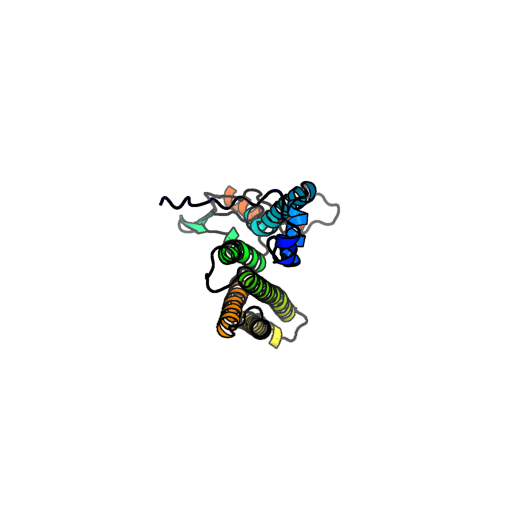E A 1 110 ? -10.907 8.942 10.430 1.00 95.00 110 ILE A C 1
ATOM 822 O O . ILE A 1 110 ? -11.930 8.780 11.107 1.00 95.00 110 ILE A O 1
ATOM 826 N N . PHE A 1 111 ? -10.371 10.153 10.252 1.00 94.62 111 PHE A N 1
ATOM 827 C CA . PHE A 1 111 ? -10.836 11.339 10.981 1.00 94.62 111 PHE A CA 1
ATOM 828 C C . PHE A 1 111 ? -12.054 12.025 10.342 1.00 94.62 111 PHE A C 1
ATOM 830 O O . PHE A 1 111 ? -12.969 12.431 11.063 1.00 94.62 111 PHE A O 1
ATOM 837 N N . ILE A 1 112 ? -12.103 12.111 9.011 1.00 94.81 112 ILE A N 1
ATOM 838 C CA . ILE A 1 112 ? -13.029 12.964 8.238 1.00 94.81 112 ILE A CA 1
ATOM 839 C C . ILE A 1 112 ? -14.023 12.140 7.395 1.00 94.81 112 ILE A C 1
ATOM 841 O O . ILE A 1 112 ? -14.969 12.693 6.845 1.00 94.81 112 ILE A O 1
ATOM 845 N N . GLY A 1 113 ? -13.875 10.814 7.335 1.00 90.19 113 GLY A N 1
ATOM 846 C CA . GLY A 1 113 ? -14.747 9.924 6.560 1.00 90.19 113 GLY A CA 1
ATOM 847 C C . GLY A 1 113 ? -16.248 9.944 6.928 1.00 90.19 113 GLY A C 1
ATOM 848 O O . GLY A 1 113 ? -16.712 10.738 7.758 1.00 90.19 113 GLY A O 1
ATOM 849 N N . PRO A 1 114 ? -17.047 9.031 6.344 1.00 91.44 114 PRO A N 1
ATOM 850 C CA . PRO A 1 114 ? -18.506 9.053 6.410 1.00 91.44 114 PRO A CA 1
ATOM 851 C C . PRO A 1 114 ? -19.034 9.053 7.840 1.00 91.44 114 PRO A C 1
ATOM 853 O O . PRO A 1 114 ? -18.738 8.149 8.624 1.00 91.44 114 PRO A O 1
ATOM 856 N N . ARG A 1 115 ? -19.847 10.057 8.191 1.00 90.88 115 ARG A N 1
ATOM 857 C CA . ARG A 1 115 ? -20.401 10.231 9.550 1.00 90.88 115 ARG A CA 1
ATOM 858 C C . ARG A 1 115 ? -21.282 9.067 10.018 1.00 90.88 115 ARG A C 1
ATOM 860 O O . ARG A 1 115 ? -21.471 8.920 11.217 1.00 90.88 115 ARG A O 1
ATOM 867 N N . SER A 1 116 ? -21.758 8.228 9.097 1.00 92.44 116 SER A N 1
ATOM 868 C CA . SER A 1 116 ? -22.484 6.989 9.404 1.00 92.44 116 SER A CA 1
ATOM 869 C C . SER A 1 116 ? -21.624 5.926 10.093 1.00 92.44 116 SER A C 1
ATOM 871 O O . SER A 1 116 ? -22.167 5.045 10.750 1.00 92.44 116 SER A O 1
ATOM 873 N N . LEU A 1 117 ? -20.296 5.997 9.954 1.00 93.06 117 LEU A N 1
ATOM 874 C CA . LEU A 1 117 ? -19.353 5.068 10.567 1.00 93.06 117 LEU A CA 1
ATOM 875 C C . LEU A 1 117 ? -18.655 5.722 11.754 1.00 93.06 117 LEU A C 1
ATOM 877 O O . LEU A 1 117 ? -18.128 6.835 11.643 1.00 93.06 117 LEU A O 1
ATOM 881 N N . THR A 1 118 ? -18.573 4.995 12.866 1.00 93.31 118 THR A N 1
ATOM 882 C CA . THR A 1 118 ? -17.774 5.415 14.023 1.00 93.31 118 THR A CA 1
ATOM 883 C C . THR A 1 118 ? -16.280 5.412 13.680 1.00 93.31 118 THR A C 1
ATOM 885 O O . THR A 1 118 ? -15.827 4.666 12.810 1.00 93.31 118 THR A O 1
ATOM 888 N N . ARG A 1 119 ? -15.470 6.215 14.386 1.00 92.19 119 ARG A N 1
ATOM 889 C CA . ARG A 1 119 ? -14.006 6.237 14.175 1.00 92.19 119 ARG A CA 1
ATOM 890 C C . ARG A 1 119 ? -13.372 4.850 14.343 1.00 92.19 119 ARG A C 1
ATOM 892 O O . ARG A 1 119 ? -12.491 4.494 13.570 1.00 92.19 119 ARG A O 1
ATOM 899 N N . ALA A 1 120 ? -13.862 4.058 15.300 1.00 91.75 120 ALA A N 1
ATOM 900 C CA . ALA A 1 120 ? -13.400 2.690 15.530 1.00 91.75 120 ALA A CA 1
ATOM 901 C C . ALA A 1 120 ? -13.712 1.764 14.342 1.00 91.75 120 ALA A C 1
ATOM 903 O O . ALA A 1 120 ? -12.842 1.017 13.907 1.00 91.75 120 ALA A O 1
ATOM 904 N N . GLN A 1 121 ? -14.913 1.862 13.764 1.00 94.56 121 GLN A N 1
ATOM 905 C CA . GLN A 1 121 ? -15.294 1.105 12.566 1.00 94.56 121 GLN A CA 1
ATOM 906 C C . GLN A 1 121 ? -14.448 1.488 11.348 1.00 94.56 121 GLN A C 1
ATOM 908 O O . GLN A 1 121 ? -13.985 0.613 10.621 1.00 94.56 121 GLN A O 1
ATOM 913 N N . ARG A 1 122 ? -14.199 2.788 11.134 1.00 95.94 122 ARG A N 1
ATOM 914 C CA . ARG A 1 122 ? -13.334 3.261 10.037 1.00 95.94 122 ARG A CA 1
ATOM 915 C C . ARG A 1 122 ? -11.904 2.758 10.189 1.00 95.94 122 ARG A C 1
ATOM 917 O O . ARG A 1 122 ? -11.328 2.302 9.208 1.00 95.94 122 ARG A O 1
ATOM 924 N N . LEU A 1 123 ? -11.364 2.811 11.409 1.00 95.56 123 LEU A N 1
ATOM 925 C CA . LEU A 1 123 ? -10.050 2.258 11.724 1.00 95.56 123 LEU A CA 1
ATOM 926 C C . LEU A 1 123 ? -10.021 0.743 11.484 1.00 95.56 123 LEU A C 1
ATOM 928 O O . LEU A 1 123 ? -9.099 0.258 10.844 1.00 95.56 123 LEU A O 1
ATOM 932 N N . GLY A 1 124 ? -11.044 0.009 11.929 1.00 95.81 124 GLY A N 1
ATOM 933 C CA . GLY A 1 124 ? -11.154 -1.432 11.702 1.00 95.81 124 GLY A CA 1
ATOM 934 C C . GLY A 1 124 ? -11.187 -1.796 10.216 1.00 95.81 124 GLY A C 1
ATOM 935 O O . GLY A 1 124 ? -10.452 -2.682 9.789 1.00 95.81 124 GLY A O 1
ATOM 936 N N . ILE A 1 125 ? -11.979 -1.075 9.412 1.00 96.94 125 ILE A N 1
ATOM 937 C CA . ILE A 1 125 ? -11.992 -1.229 7.948 1.00 96.94 125 ILE A CA 1
ATOM 938 C C . ILE A 1 125 ? -10.607 -0.951 7.364 1.00 96.94 125 ILE A C 1
ATOM 940 O O . ILE A 1 125 ? -10.121 -1.743 6.563 1.00 96.94 125 ILE A O 1
ATOM 944 N N . PHE A 1 126 ? -9.977 0.156 7.762 1.00 97.06 126 PHE A N 1
ATOM 945 C CA . PHE A 1 126 ? -8.667 0.545 7.250 1.00 97.06 126 PHE A CA 1
ATOM 946 C C . PHE A 1 126 ? -7.595 -0.502 7.568 1.00 97.06 126 PHE A C 1
ATOM 948 O O . PHE A 1 126 ? -6.856 -0.894 6.674 1.00 97.06 126 PHE A O 1
ATOM 955 N N . VAL A 1 127 ? -7.550 -1.008 8.803 1.00 96.81 127 VAL A N 1
ATOM 956 C CA . VAL A 1 127 ? -6.601 -2.053 9.217 1.00 96.81 127 VAL A CA 1
ATOM 957 C C . VAL A 1 127 ? -6.812 -3.337 8.418 1.00 96.81 127 VAL A C 1
ATOM 959 O O . VAL A 1 127 ? -5.846 -3.901 7.913 1.00 96.81 127 VAL A O 1
ATOM 962 N N . VAL A 1 128 ? -8.060 -3.786 8.249 1.00 97.75 128 VAL A N 1
ATOM 963 C CA . VAL A 1 128 ? -8.353 -4.988 7.451 1.00 97.75 128 VAL A CA 1
ATOM 964 C C . VAL A 1 128 ? -7.973 -4.792 5.983 1.00 97.75 128 VAL A C 1
ATOM 966 O O . VAL A 1 128 ? -7.353 -5.677 5.401 1.00 97.75 128 VAL A O 1
ATOM 969 N N . ALA A 1 129 ? -8.281 -3.633 5.397 1.00 97.69 129 ALA A N 1
ATOM 970 C CA . ALA A 1 129 ? -7.892 -3.306 4.028 1.00 97.69 129 ALA A CA 1
ATOM 971 C C . ALA A 1 129 ? -6.364 -3.244 3.863 1.00 97.69 129 ALA A C 1
ATOM 973 O O . ALA A 1 129 ? -5.832 -3.796 2.904 1.00 97.69 129 ALA A O 1
ATOM 974 N N . ALA A 1 130 ? -5.650 -2.632 4.812 1.00 97.00 130 ALA A N 1
ATOM 975 C CA . ALA A 1 130 ? -4.192 -2.545 4.800 1.00 97.00 130 ALA A CA 1
ATOM 976 C C . ALA A 1 130 ? -3.540 -3.931 4.903 1.00 97.00 130 ALA A C 1
ATOM 978 O O . ALA A 1 130 ? -2.622 -4.231 4.144 1.00 97.00 130 ALA A O 1
ATOM 979 N N . LEU A 1 131 ? -4.049 -4.801 5.783 1.00 97.94 131 LEU A N 1
ATOM 980 C CA . LEU A 1 131 ? -3.594 -6.189 5.884 1.00 97.94 131 LEU A CA 1
ATOM 981 C C . LEU A 1 131 ? -3.870 -6.961 4.593 1.00 97.94 131 LEU A C 1
ATOM 983 O O . LEU A 1 131 ? -2.984 -7.645 4.097 1.00 97.94 131 LEU A O 1
ATOM 987 N N . GLN A 1 132 ? -5.068 -6.823 4.020 1.00 97.88 132 GLN A N 1
ATOM 988 C CA . GLN A 1 132 ? -5.422 -7.459 2.752 1.00 97.88 132 GLN A CA 1
ATOM 989 C C . GLN A 1 132 ? -4.459 -7.047 1.628 1.00 97.88 132 GLN A C 1
ATOM 991 O O . GLN A 1 132 ? -3.937 -7.913 0.926 1.00 97.88 132 GLN A O 1
ATOM 996 N N . VAL A 1 133 ? -4.203 -5.744 1.464 1.00 97.94 133 VAL A N 1
ATOM 997 C CA . VAL A 1 133 ? -3.271 -5.216 0.453 1.00 97.94 133 VAL A CA 1
ATOM 998 C C . VAL A 1 133 ? -1.845 -5.696 0.728 1.00 97.94 133 VAL A C 1
ATOM 1000 O O . VAL A 1 133 ? -1.191 -6.198 -0.181 1.00 97.94 133 VAL A O 1
ATOM 1003 N N . GLY A 1 134 ? -1.377 -5.620 1.977 1.00 96.56 134 GLY A N 1
ATOM 1004 C CA . GLY A 1 134 ? -0.037 -6.065 2.366 1.00 96.56 134 GLY A CA 1
ATOM 1005 C C . GLY A 1 134 ? 0.194 -7.555 2.107 1.00 96.56 134 GLY A C 1
ATOM 1006 O O . GLY A 1 134 ? 1.182 -7.925 1.475 1.00 96.56 134 GLY A O 1
ATOM 1007 N N . PHE A 1 135 ? -0.742 -8.418 2.516 1.00 97.38 135 PHE A N 1
ATOM 1008 C CA . PHE A 1 135 ? -0.665 -9.852 2.231 1.00 97.38 135 PHE A CA 1
ATOM 1009 C C . PHE A 1 135 ? -0.728 -10.147 0.736 1.00 97.38 135 PHE A C 1
ATOM 1011 O O . PHE A 1 135 ? 0.012 -11.002 0.259 1.00 97.38 135 PHE A O 1
ATOM 1018 N N . THR A 1 136 ? -1.558 -9.419 -0.011 1.00 96.75 136 THR A N 1
ATOM 1019 C CA . THR A 1 136 ? -1.615 -9.544 -1.470 1.00 96.75 136 THR A CA 1
ATOM 1020 C C . THR A 1 136 ? -0.251 -9.255 -2.091 1.00 96.75 136 THR A C 1
ATOM 1022 O O . THR A 1 136 ? 0.256 -10.093 -2.828 1.00 96.75 136 THR A O 1
ATOM 1025 N N . ILE A 1 137 ? 0.374 -8.125 -1.746 1.00 95.06 137 ILE A N 1
ATOM 1026 C CA . ILE A 1 137 ? 1.682 -7.723 -2.283 1.00 95.06 137 ILE A CA 1
ATOM 1027 C C . ILE A 1 137 ? 2.751 -8.773 -1.969 1.00 95.06 137 ILE A C 1
ATOM 1029 O O . ILE A 1 137 ? 3.456 -9.223 -2.871 1.00 95.06 137 ILE A O 1
ATOM 1033 N N . VAL A 1 138 ? 2.850 -9.191 -0.704 1.00 95.00 138 VAL A N 1
ATOM 1034 C CA . VAL A 1 138 ? 3.890 -10.127 -0.252 1.00 95.00 138 VAL A CA 1
ATOM 1035 C C . VAL A 1 138 ? 3.703 -11.511 -0.871 1.00 95.00 138 VAL A C 1
ATOM 1037 O O . VAL A 1 138 ? 4.643 -12.068 -1.434 1.00 95.00 138 VAL A O 1
ATOM 1040 N N . ILE A 1 139 ? 2.495 -12.075 -0.794 1.00 96.69 139 ILE A N 1
ATOM 1041 C CA . ILE A 1 139 ? 2.236 -13.444 -1.252 1.00 96.69 139 ILE A CA 1
ATOM 1042 C C . ILE A 1 139 ? 2.225 -13.520 -2.778 1.00 96.69 139 ILE A C 1
ATOM 1044 O O . ILE A 1 139 ? 2.778 -14.466 -3.337 1.00 96.69 139 ILE A O 1
ATOM 1048 N N . ALA A 1 140 ? 1.664 -12.526 -3.469 1.00 94.38 140 ALA A N 1
ATOM 1049 C CA . ALA A 1 140 ? 1.710 -12.500 -4.926 1.00 94.38 140 ALA A CA 1
ATOM 1050 C C . ALA A 1 140 ? 3.135 -12.315 -5.445 1.00 94.38 140 ALA A C 1
ATOM 1052 O O . ALA A 1 140 ? 3.539 -13.062 -6.333 1.00 94.38 140 ALA A O 1
ATOM 1053 N N . GLY A 1 141 ? 3.922 -11.414 -4.849 1.00 92.25 141 GLY A N 1
ATOM 1054 C CA . GLY A 1 141 ? 5.339 -11.264 -5.183 1.00 92.25 141 GLY A CA 1
ATOM 1055 C C . GLY A 1 141 ? 6.123 -12.563 -4.980 1.00 92.25 141 GLY A C 1
ATOM 1056 O O . GLY A 1 141 ? 6.853 -12.989 -5.874 1.00 92.25 141 GLY A O 1
ATOM 1057 N N . ALA A 1 142 ? 5.909 -13.246 -3.851 1.00 93.69 142 ALA A N 1
ATOM 1058 C CA . ALA A 1 142 ? 6.554 -14.524 -3.560 1.00 93.69 142 ALA A CA 1
ATOM 1059 C C . ALA A 1 142 ? 6.168 -15.625 -4.563 1.00 93.69 142 ALA A C 1
ATOM 1061 O O . ALA A 1 142 ? 7.042 -16.349 -5.035 1.00 93.69 142 ALA A O 1
ATOM 1062 N N . ILE A 1 143 ? 4.885 -15.745 -4.924 1.00 94.69 143 ILE A N 1
ATOM 1063 C CA . ILE A 1 143 ? 4.413 -16.768 -5.872 1.00 94.69 143 ILE A CA 1
ATOM 1064 C C . ILE A 1 143 ? 4.887 -16.466 -7.297 1.00 94.69 143 ILE A C 1
ATOM 1066 O O . ILE A 1 143 ? 5.298 -17.388 -7.999 1.00 94.69 143 ILE A O 1
ATOM 1070 N N . VAL A 1 144 ? 4.879 -15.200 -7.726 1.00 92.62 144 VAL A N 1
ATOM 1071 C CA . VAL A 1 144 ? 5.420 -14.806 -9.036 1.00 92.62 144 VAL A CA 1
ATOM 1072 C C . VAL A 1 144 ? 6.919 -15.102 -9.104 1.00 92.62 144 VAL A C 1
ATOM 1074 O O . VAL A 1 144 ? 7.358 -15.748 -10.054 1.00 92.62 144 VAL A O 1
ATOM 1077 N N . GLY A 1 145 ? 7.690 -14.721 -8.081 1.00 91.12 145 GLY A N 1
ATOM 1078 C CA . GLY A 1 145 ? 9.121 -15.031 -8.006 1.00 91.12 145 GLY A CA 1
ATOM 1079 C C . GLY A 1 145 ? 9.391 -16.538 -8.004 1.00 91.12 145 GLY A C 1
ATOM 1080 O O . GLY A 1 145 ? 10.209 -17.028 -8.780 1.00 91.12 145 GLY A O 1
ATOM 1081 N N . TRP A 1 146 ? 8.631 -17.296 -7.210 1.00 94.25 146 TRP A N 1
ATOM 1082 C CA . TRP A 1 146 ? 8.690 -18.759 -7.181 1.00 94.25 146 TRP A CA 1
ATOM 1083 C C . TRP A 1 146 ? 8.378 -19.391 -8.541 1.00 94.25 146 TRP A C 1
ATOM 1085 O O . TRP A 1 146 ? 9.030 -20.363 -8.912 1.00 94.25 146 TRP A O 1
ATOM 1095 N N . ALA A 1 147 ? 7.406 -18.855 -9.285 1.00 92.75 147 ALA A N 1
ATOM 1096 C CA . ALA A 1 147 ? 6.994 -19.370 -10.590 1.00 92.75 147 ALA A CA 1
ATOM 1097 C C . ALA A 1 147 ? 8.005 -19.059 -11.709 1.00 92.75 147 ALA A C 1
ATOM 1099 O O . ALA A 1 147 ? 8.045 -19.766 -12.717 1.00 92.75 147 ALA A O 1
ATOM 1100 N N . GLN A 1 148 ? 8.825 -18.019 -11.539 1.00 90.25 148 GLN A N 1
ATOM 1101 C CA . GLN A 1 148 ? 9.860 -17.611 -12.495 1.00 90.25 148 GLN A CA 1
ATOM 1102 C C . GLN A 1 148 ? 11.220 -18.287 -12.264 1.00 90.25 148 GLN A C 1
ATOM 1104 O O . GLN A 1 148 ? 12.093 -18.199 -13.134 1.00 90.25 148 GLN A O 1
ATOM 1109 N N . ASP A 1 149 ? 11.388 -18.970 -11.131 1.00 91.94 149 ASP A N 1
ATOM 1110 C CA . ASP A 1 149 ? 12.598 -19.698 -10.750 1.00 91.94 149 ASP A CA 1
ATOM 1111 C C . ASP A 1 149 ? 13.017 -20.712 -11.846 1.00 91.94 149 ASP A C 1
ATOM 1113 O O . ASP A 1 149 ? 12.179 -21.494 -12.315 1.00 91.94 149 ASP A O 1
ATOM 1117 N N . PRO A 1 150 ? 14.300 -20.728 -12.274 1.00 90.69 150 PRO A N 1
ATOM 1118 C CA . PRO A 1 150 ? 14.801 -21.626 -13.318 1.00 90.69 150 PRO A CA 1
ATOM 1119 C C . PRO A 1 150 ? 14.497 -23.111 -13.088 1.00 90.69 150 PRO A C 1
ATOM 1121 O O . PRO A 1 150 ? 14.315 -23.844 -14.064 1.00 90.69 150 PRO A O 1
ATOM 1124 N N . SER A 1 151 ? 14.402 -23.538 -11.824 1.00 94.69 151 SER A N 1
ATOM 1125 C CA . SER A 1 151 ? 14.144 -24.925 -11.416 1.00 94.69 151 SER A CA 1
ATOM 1126 C C . SER A 1 151 ? 12.701 -25.397 -11.642 1.00 94.69 151 SER A C 1
ATOM 1128 O O . SER A 1 151 ? 12.403 -26.582 -11.479 1.00 94.69 151 SER A O 1
ATOM 1130 N N . ARG A 1 152 ? 11.779 -24.497 -12.011 1.00 93.94 152 ARG A N 1
ATOM 1131 C CA . ARG A 1 152 ? 10.366 -24.835 -12.224 1.00 93.94 152 ARG A CA 1
ATOM 1132 C C . ARG A 1 152 ? 10.119 -25.463 -13.587 1.00 93.94 152 ARG A C 1
ATOM 1134 O O . ARG A 1 152 ? 10.854 -25.242 -14.549 1.00 93.94 152 ARG A O 1
ATOM 1141 N N . ALA A 1 153 ? 9.021 -26.214 -13.663 1.00 95.69 153 ALA A N 1
ATOM 1142 C CA . ALA A 1 153 ? 8.536 -26.791 -14.909 1.00 95.69 153 ALA A CA 1
ATOM 1143 C C . ALA A 1 153 ? 8.346 -25.705 -15.984 1.00 95.69 153 ALA A C 1
ATOM 1145 O O . ALA A 1 153 ? 7.868 -24.607 -15.691 1.00 95.69 153 ALA A O 1
ATOM 1146 N N . GLU A 1 154 ? 8.691 -26.020 -17.235 1.00 95.69 154 GLU A N 1
ATOM 1147 C CA . GLU A 1 154 ? 8.681 -25.047 -18.340 1.00 95.69 154 GLU A CA 1
ATOM 1148 C C . GLU A 1 154 ? 7.326 -24.371 -18.543 1.00 95.69 154 GLU A C 1
ATOM 1150 O O . GLU A 1 154 ? 7.270 -23.167 -18.769 1.00 95.69 154 GLU A O 1
ATOM 1155 N N . TRP A 1 155 ? 6.222 -25.104 -18.385 1.00 95.62 155 TRP A N 1
ATOM 1156 C CA . TRP A 1 155 ? 4.882 -24.531 -18.527 1.00 95.62 155 TRP A CA 1
ATOM 1157 C C . TRP A 1 155 ? 4.578 -23.463 -17.461 1.00 95.62 155 TRP A C 1
ATOM 1159 O O . TRP A 1 155 ? 3.919 -22.472 -17.767 1.00 95.62 155 TRP A O 1
ATOM 1169 N N . VAL A 1 156 ? 5.096 -23.621 -16.234 1.00 94.75 156 VAL A N 1
ATOM 1170 C CA . VAL A 1 156 ? 4.935 -22.638 -15.145 1.00 94.75 156 VAL A CA 1
ATOM 1171 C C . VAL A 1 156 ? 5.708 -21.372 -15.481 1.00 94.75 156 VAL A C 1
ATOM 1173 O O . VAL A 1 156 ? 5.165 -20.274 -15.379 1.00 94.75 156 VAL A O 1
ATOM 1176 N N . LYS A 1 157 ? 6.952 -21.523 -15.948 1.00 93.94 157 LYS A N 1
ATOM 1177 C CA . LYS A 1 157 ? 7.804 -20.398 -16.355 1.00 93.94 157 LYS A CA 1
ATOM 1178 C C . LYS A 1 157 ? 7.219 -19.670 -17.561 1.00 93.94 157 LYS A C 1
ATOM 1180 O O . LYS A 1 157 ? 7.156 -18.443 -17.560 1.00 93.94 157 LYS A O 1
ATOM 1185 N N . ALA A 1 158 ? 6.759 -20.416 -18.565 1.00 94.25 158 ALA A N 1
ATOM 1186 C CA . ALA A 1 158 ? 6.115 -19.873 -19.756 1.00 94.25 158 ALA A CA 1
ATOM 1187 C C . ALA A 1 158 ? 4.858 -19.078 -19.388 1.00 94.25 158 ALA A C 1
ATOM 1189 O O . ALA A 1 158 ? 4.672 -17.961 -19.869 1.00 94.25 158 ALA A O 1
ATOM 1190 N N . PHE A 1 159 ? 4.039 -19.600 -18.472 1.00 94.19 159 PHE A N 1
ATOM 1191 C CA . PHE A 1 159 ? 2.889 -18.874 -17.952 1.00 94.19 159 PHE A CA 1
ATOM 1192 C C . PHE A 1 159 ? 3.312 -17.619 -17.178 1.00 94.19 159 PHE A C 1
ATOM 1194 O O . PHE A 1 159 ? 2.848 -16.532 -17.503 1.00 94.19 159 PHE A O 1
ATOM 1201 N N . ALA A 1 160 ? 4.230 -17.726 -16.215 1.00 91.56 160 ALA A N 1
ATOM 1202 C CA . ALA A 1 160 ? 4.662 -16.614 -15.363 1.00 91.56 160 ALA A CA 1
ATOM 1203 C C . ALA A 1 160 ? 5.414 -15.497 -16.108 1.00 91.56 160 ALA A C 1
ATOM 1205 O O . ALA A 1 160 ? 5.468 -14.368 -15.622 1.00 91.56 160 ALA A O 1
ATOM 1206 N N . ARG A 1 161 ? 5.998 -15.799 -17.273 1.00 90.06 161 ARG A N 1
ATOM 1207 C CA . ARG A 1 161 ? 6.630 -14.822 -18.177 1.00 90.06 161 ARG A CA 1
ATOM 1208 C C . ARG A 1 161 ? 5.678 -14.293 -19.250 1.00 90.06 161 ARG A C 1
ATOM 1210 O O . ARG A 1 161 ? 6.015 -13.332 -19.933 1.00 90.06 161 ARG A O 1
ATOM 1217 N N . SER A 1 162 ? 4.509 -14.910 -19.421 1.00 92.88 162 SER A N 1
ATOM 1218 C CA . SER A 1 162 ? 3.487 -14.397 -20.332 1.00 92.88 162 SER A CA 1
A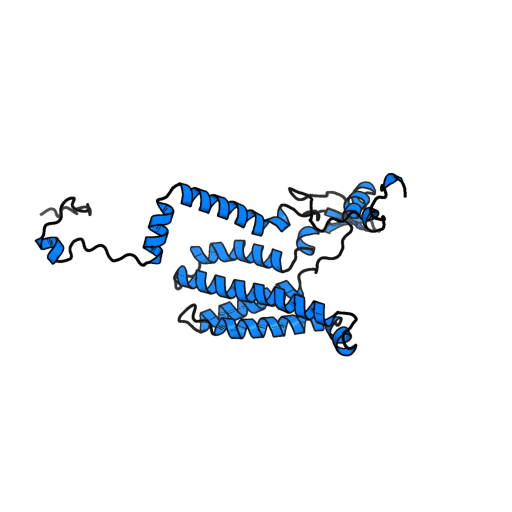TOM 1219 C C . SER A 1 162 ? 2.939 -13.060 -19.827 1.00 92.88 162 SER A C 1
ATOM 1221 O O . SER A 1 162 ? 2.908 -12.807 -18.622 1.00 92.88 162 SER A O 1
ATOM 1223 N N . GLY A 1 163 ? 2.428 -12.226 -20.737 1.00 89.31 163 GLY A N 1
ATOM 1224 C CA . GLY A 1 163 ? 1.837 -10.937 -20.364 1.00 89.31 163 GLY A CA 1
ATOM 1225 C C . GLY A 1 163 ? 0.646 -11.049 -19.402 1.00 89.31 163 GLY A C 1
ATOM 1226 O O . GLY A 1 163 ? 0.403 -10.126 -18.636 1.00 89.31 163 GLY A O 1
ATOM 1227 N N . ALA A 1 164 ? -0.073 -12.179 -19.391 1.00 92.31 164 ALA A N 1
ATOM 1228 C CA . ALA A 1 164 ? -1.226 -12.403 -18.512 1.00 92.31 164 ALA A CA 1
ATOM 1229 C C . ALA A 1 164 ? -0.877 -13.124 -17.196 1.00 92.31 164 ALA A C 1
ATOM 1231 O O . ALA A 1 164 ? -1.656 -13.068 -16.242 1.00 92.31 164 ALA A O 1
ATOM 1232 N N . GLY A 1 165 ? 0.271 -13.805 -17.126 1.00 92.69 165 GLY A N 1
ATOM 1233 C 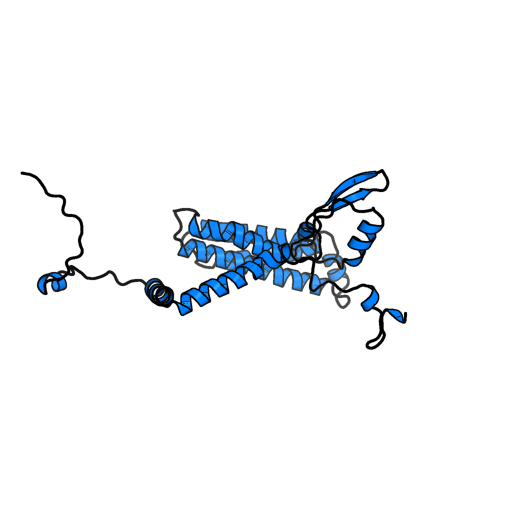CA . GLY A 1 165 ? 0.636 -14.684 -16.013 1.00 92.69 165 GLY A CA 1
ATOM 1234 C C . GLY A 1 165 ? 0.668 -13.981 -14.658 1.00 92.69 165 GLY A C 1
ATOM 1235 O O . GLY A 1 165 ? -0.138 -14.324 -13.788 1.00 92.69 165 GLY A O 1
ATOM 1236 N N . PRO A 1 166 ? 1.540 -12.969 -14.471 1.00 92.25 166 PRO A N 1
ATOM 1237 C CA . PRO A 1 166 ? 1.633 -12.230 -13.214 1.00 92.25 166 PRO A CA 1
ATOM 1238 C C . PRO A 1 166 ? 0.291 -11.621 -12.794 1.00 92.25 166 PRO A C 1
ATOM 1240 O O . PRO A 1 166 ? -0.139 -11.808 -11.659 1.00 92.25 166 PRO A O 1
ATOM 1243 N N . TRP A 1 167 ? -0.428 -10.986 -13.725 1.00 94.06 167 TRP A N 1
ATOM 1244 C CA . TRP A 1 167 ? -1.739 -10.381 -13.464 1.00 94.06 167 TRP A CA 1
ATOM 1245 C C . TRP A 1 167 ? -2.785 -11.387 -12.984 1.00 94.06 167 TRP A C 1
ATOM 1247 O O . TRP A 1 167 ? -3.592 -11.063 -12.111 1.00 94.06 167 TRP A O 1
ATOM 1257 N N . THR A 1 168 ? -2.756 -12.606 -13.527 1.00 95.19 168 THR A N 1
ATOM 1258 C CA . THR A 1 168 ? -3.656 -13.692 -13.125 1.00 95.19 168 THR A CA 1
ATOM 1259 C C . THR A 1 168 ? -3.307 -14.197 -11.728 1.00 95.19 168 THR A C 1
ATOM 1261 O O . THR A 1 168 ? -4.199 -14.322 -10.891 1.00 95.19 168 THR A O 1
ATOM 1264 N N . ILE A 1 169 ? -2.019 -14.431 -11.445 1.00 94.31 169 ILE A N 1
ATOM 1265 C CA . ILE A 1 169 ? -1.544 -14.865 -10.121 1.00 94.31 169 ILE A CA 1
ATOM 1266 C C . ILE A 1 169 ? -1.948 -13.840 -9.057 1.00 94.31 169 ILE A C 1
ATOM 1268 O O . ILE A 1 169 ? -2.587 -14.195 -8.066 1.00 94.31 169 ILE A O 1
ATOM 1272 N N . ILE A 1 170 ? -1.637 -12.562 -9.294 1.00 95.31 170 ILE A N 1
ATOM 1273 C CA . ILE A 1 170 ? -1.994 -11.465 -8.392 1.00 95.31 170 ILE A CA 1
ATOM 1274 C C . ILE A 1 170 ? -3.515 -11.407 -8.223 1.00 95.31 170 ILE A C 1
ATOM 1276 O O . ILE A 1 170 ? -3.995 -11.359 -7.098 1.00 95.31 170 ILE A O 1
ATOM 1280 N N . GLY A 1 171 ? -4.288 -11.460 -9.314 1.00 96.56 171 GLY A N 1
ATOM 1281 C CA . GLY A 1 171 ? -5.751 -11.382 -9.267 1.00 96.56 171 GLY A CA 1
ATOM 1282 C C . GLY A 1 171 ? -6.391 -12.486 -8.424 1.00 96.56 171 GLY A C 1
ATOM 1283 O O . GLY A 1 171 ? -7.262 -12.200 -7.601 1.00 96.56 171 GLY A O 1
ATOM 1284 N N . VAL A 1 172 ? -5.924 -13.730 -8.571 1.00 97.50 172 VAL A N 1
ATOM 1285 C CA . VAL A 1 172 ? -6.393 -14.869 -7.765 1.00 97.50 172 VAL A CA 1
ATOM 1286 C C . VAL A 1 172 ? -6.077 -14.655 -6.284 1.00 97.50 172 VAL A C 1
ATOM 1288 O O . VAL A 1 172 ? -6.952 -14.831 -5.437 1.00 97.50 172 VAL A O 1
ATOM 1291 N N . ILE A 1 173 ? -4.857 -14.228 -5.957 1.00 97.44 173 ILE A N 1
ATOM 1292 C CA . ILE A 1 173 ? -4.431 -14.000 -4.569 1.00 97.44 173 ILE A CA 1
ATOM 1293 C C . ILE A 1 173 ? -5.215 -12.843 -3.936 1.00 97.44 173 ILE A C 1
ATOM 1295 O O . ILE A 1 17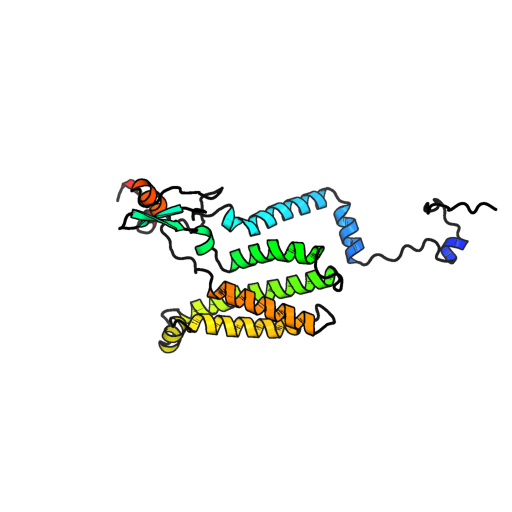3 ? -5.744 -12.993 -2.831 1.00 97.44 173 ILE A O 1
ATOM 1299 N N . SER A 1 174 ? -5.365 -11.722 -4.647 1.00 97.00 174 SER A N 1
ATOM 1300 C CA . SER A 1 174 ? -6.169 -10.578 -4.202 1.00 97.00 174 SER A CA 1
ATOM 1301 C C . SER A 1 174 ? -7.617 -10.980 -3.933 1.00 97.00 174 SER A C 1
ATOM 1303 O O . SER A 1 174 ? -8.206 -10.540 -2.945 1.00 97.00 174 SER A O 1
ATOM 1305 N N . LEU A 1 175 ? -8.200 -11.828 -4.792 1.00 98.25 175 LEU A N 1
ATOM 1306 C CA . LEU A 1 175 ? -9.565 -12.324 -4.630 1.00 98.25 175 LEU A CA 1
ATOM 1307 C C . LEU A 1 175 ? -9.711 -13.188 -3.374 1.00 98.25 175 LEU A C 1
ATOM 1309 O O . LEU A 1 175 ? -10.645 -12.975 -2.601 1.00 98.25 175 LEU A O 1
ATOM 1313 N N . LEU A 1 176 ? -8.778 -14.113 -3.133 1.00 98.12 176 LEU A N 1
ATOM 1314 C CA . LEU A 1 176 ? -8.784 -14.960 -1.936 1.00 98.12 176 LEU A CA 1
ATOM 1315 C C . LEU A 1 176 ? -8.731 -14.121 -0.653 1.00 98.12 176 LEU A C 1
ATOM 1317 O O . LEU A 1 176 ? -9.544 -14.319 0.255 1.00 98.12 176 LEU A O 1
ATOM 1321 N N . PHE A 1 177 ? -7.832 -13.135 -0.588 1.00 98.06 177 PHE A N 1
ATOM 1322 C CA . PHE A 1 177 ? -7.746 -12.260 0.580 1.00 98.06 177 PHE A CA 1
ATOM 1323 C C . PHE A 1 177 ? -8.951 -11.327 0.714 1.00 98.06 177 PHE A C 1
ATOM 1325 O O . PHE A 1 177 ? -9.383 -11.067 1.836 1.00 98.06 177 PHE A O 1
ATOM 1332 N N . ALA A 1 178 ? -9.552 -10.873 -0.387 1.00 97.81 178 ALA A N 1
ATOM 1333 C CA . ALA A 1 178 ? -10.788 -10.094 -0.342 1.00 97.81 178 ALA A CA 1
ATOM 1334 C C . ALA A 1 178 ? -11.970 -10.910 0.190 1.00 97.81 178 ALA A C 1
ATOM 1336 O O . ALA A 1 178 ? -12.766 -10.399 0.978 1.00 97.81 178 ALA A O 1
ATOM 1337 N N . MET A 1 179 ? -12.079 -12.187 -0.192 1.00 97.62 179 MET A N 1
ATOM 1338 C CA . MET A 1 179 ? -13.097 -13.092 0.346 1.00 97.62 179 MET A CA 1
ATOM 1339 C C . MET A 1 179 ? -12.935 -13.271 1.859 1.00 97.62 179 MET A C 1
ATOM 1341 O O . MET A 1 179 ? -13.917 -13.152 2.594 1.00 97.62 179 MET A O 1
ATOM 1345 N N . ALA A 1 180 ? -11.700 -13.478 2.328 1.00 97.38 180 ALA A N 1
ATOM 1346 C CA . ALA A 1 180 ? -11.396 -13.579 3.754 1.00 97.38 180 ALA A CA 1
ATOM 1347 C C . ALA A 1 180 ? -11.700 -12.266 4.501 1.00 97.38 180 ALA A C 1
ATOM 1349 O O . ALA A 1 180 ? -12.403 -12.269 5.512 1.00 97.38 180 ALA A O 1
ATOM 1350 N N . ALA A 1 181 ? -11.249 -11.126 3.974 1.00 96.56 181 ALA A N 1
ATOM 1351 C CA . ALA A 1 181 ? -11.484 -9.806 4.555 1.00 96.56 181 ALA A CA 1
ATOM 1352 C C . ALA A 1 181 ? -12.977 -9.453 4.622 1.00 96.56 181 ALA A C 1
ATOM 1354 O O . ALA A 1 181 ? -13.449 -8.913 5.625 1.00 96.56 181 ALA A O 1
ATOM 1355 N N . ALA A 1 182 ? -13.752 -9.821 3.597 1.00 96.56 182 ALA A N 1
ATOM 1356 C CA . ALA A 1 182 ? -15.193 -9.604 3.563 1.00 96.56 182 ALA A CA 1
ATOM 1357 C C . ALA A 1 182 ? -15.929 -10.338 4.693 1.00 96.56 182 ALA A C 1
ATOM 1359 O O . ALA A 1 182 ? -17.026 -9.914 5.063 1.00 96.56 182 ALA A O 1
ATOM 1360 N N . TRP A 1 183 ? -15.354 -11.406 5.259 1.00 96.12 183 TRP A N 1
ATOM 1361 C CA . TRP A 1 183 ? -15.922 -12.167 6.377 1.00 96.12 183 TRP A CA 1
ATOM 1362 C C . TRP A 1 183 ? -15.605 -11.569 7.753 1.00 96.12 183 TRP A C 1
ATOM 1364 O O . TRP A 1 183 ? -16.345 -11.836 8.701 1.00 96.12 183 TRP A O 1
ATOM 1374 N N . ILE A 1 184 ? -14.607 -10.690 7.860 1.00 95.69 184 ILE A N 1
ATOM 1375 C CA . ILE A 1 184 ? -14.233 -10.051 9.126 1.00 95.69 184 ILE A CA 1
ATOM 1376 C C . ILE A 1 184 ? -15.313 -9.026 9.532 1.00 95.69 184 ILE A C 1
ATOM 1378 O O . ILE A 1 184 ? -15.632 -8.119 8.754 1.00 95.69 184 ILE A O 1
ATOM 1382 N N . PRO A 1 185 ? -15.901 -9.130 10.739 1.00 93.69 185 PRO A N 1
ATOM 1383 C CA . PRO A 1 185 ? -16.990 -8.262 11.180 1.00 93.69 185 PRO A CA 1
ATOM 1384 C C . PRO A 1 185 ? -16.476 -6.902 11.684 1.00 93.69 185 PRO A C 1
ATOM 1386 O O . PRO A 1 185 ? -16.567 -6.585 12.864 1.00 93.69 185 PRO A O 1
ATOM 1389 N N . THR A 1 186 ? -15.934 -6.075 10.786 1.00 92.56 186 THR A N 1
ATOM 1390 C CA . THR A 1 186 ? -15.472 -4.712 11.129 1.00 92.56 186 THR A CA 1
ATOM 1391 C C . THR A 1 186 ? -16.617 -3.714 11.308 1.00 92.56 186 THR A C 1
ATOM 1393 O O . THR A 1 186 ? -16.494 -2.761 12.076 1.00 92.56 186 THR A O 1
ATOM 1396 N N . VAL A 1 187 ? -17.727 -3.926 10.594 1.00 93.44 187 VAL A N 1
ATOM 1397 C CA . VAL A 1 187 ? -18.953 -3.113 10.617 1.00 93.44 187 VAL A CA 1
ATOM 1398 C C . VAL A 1 187 ? -20.160 -4.032 10.440 1.00 93.44 187 VAL A C 1
ATOM 1400 O O . VAL A 1 187 ? -20.081 -5.023 9.714 1.00 93.44 187 VAL A O 1
ATOM 1403 N N . ASP A 1 188 ? -21.295 -3.679 11.040 1.00 90.88 188 ASP A N 1
ATOM 1404 C CA . ASP A 1 188 ? -22.537 -4.463 10.950 1.00 90.88 188 ASP A CA 1
ATOM 1405 C C . ASP A 1 188 ? -23.059 -4.572 9.507 1.00 90.88 188 ASP A C 1
ATOM 1407 O O . ASP A 1 188 ? -23.601 -5.594 9.085 1.00 90.88 188 ASP A O 1
ATOM 1411 N N . SER A 1 189 ? -22.848 -3.529 8.698 1.00 93.56 189 SER A N 1
ATOM 1412 C CA . SER A 1 189 ? -23.267 -3.514 7.298 1.00 93.56 189 SER A CA 1
ATOM 1413 C C . SER A 1 189 ? -22.363 -4.383 6.420 1.00 93.56 189 SER A C 1
ATOM 1415 O O . SER A 1 189 ? -21.245 -3.999 6.059 1.00 93.56 189 SER A O 1
ATOM 1417 N N . ARG A 1 190 ? -22.902 -5.526 5.972 1.00 94.12 190 ARG A N 1
ATOM 1418 C CA . ARG A 1 190 ? -22.246 -6.422 5.002 1.00 94.12 190 ARG A CA 1
ATOM 1419 C C . ARG A 1 190 ? -21.857 -5.703 3.706 1.00 94.12 190 ARG A C 1
ATOM 1421 O O . ARG A 1 190 ? -20.805 -5.996 3.151 1.00 94.12 190 ARG A O 1
ATOM 1428 N N . ARG A 1 191 ? -22.667 -4.744 3.238 1.00 95.56 191 ARG A N 1
ATOM 1429 C CA . ARG A 1 191 ? -22.383 -3.985 2.003 1.00 95.56 191 ARG A CA 1
ATOM 1430 C C . ARG A 1 191 ? -21.116 -3.143 2.131 1.00 95.56 191 ARG A C 1
ATOM 1432 O O . ARG A 1 191 ? -20.300 -3.147 1.219 1.00 95.56 191 ARG A O 1
ATOM 1439 N N . VAL A 1 192 ? -20.930 -2.469 3.269 1.00 94.62 192 VAL A N 1
ATOM 1440 C CA . VAL A 1 192 ? -19.735 -1.646 3.524 1.00 94.62 192 VAL A CA 1
ATOM 1441 C C . VAL A 1 192 ? -18.489 -2.523 3.624 1.00 94.62 192 VAL A C 1
ATOM 1443 O O . VAL A 1 192 ? -17.470 -2.197 3.025 1.00 94.62 192 VAL A O 1
ATOM 1446 N N . ARG A 1 193 ? -18.584 -3.665 4.315 1.00 95.06 193 ARG A N 1
ATOM 1447 C CA . ARG A 1 193 ? -17.490 -4.645 4.415 1.00 95.06 193 ARG A CA 1
ATOM 1448 C C . ARG A 1 193 ? -17.052 -5.176 3.054 1.00 95.06 193 ARG A C 1
ATOM 1450 O O . ARG A 1 193 ? -15.870 -5.135 2.736 1.00 95.06 193 ARG A O 1
ATOM 1457 N N . VAL A 1 194 ? -18.006 -5.648 2.250 1.00 97.06 194 VAL A N 1
ATOM 1458 C CA . VAL A 1 194 ? -17.726 -6.165 0.904 1.00 97.06 194 VAL A CA 1
ATOM 1459 C C . VAL A 1 194 ? -17.175 -5.054 0.012 1.00 97.06 194 VAL A C 1
ATOM 1461 O O . VAL A 1 194 ? -16.183 -5.273 -0.670 1.00 97.06 194 VAL A O 1
ATOM 1464 N N . GLY A 1 195 ? -17.752 -3.850 0.065 1.00 97.00 195 GLY A N 1
ATOM 1465 C CA . GLY A 1 195 ? -17.253 -2.700 -0.689 1.00 97.00 195 GLY A CA 1
ATOM 1466 C C . GLY A 1 195 ? -15.803 -2.350 -0.346 1.00 97.00 195 GLY A C 1
ATOM 1467 O O . GLY A 1 195 ? -14.995 -2.152 -1.249 1.00 97.00 195 GLY A O 1
ATOM 1468 N N . ALA A 1 196 ? -15.445 -2.346 0.941 1.00 96.12 196 ALA A N 1
ATOM 1469 C CA . ALA A 1 196 ? -14.071 -2.109 1.375 1.00 96.12 196 ALA A CA 1
ATOM 1470 C C . ALA A 1 196 ? -13.110 -3.221 0.922 1.00 96.12 196 ALA A C 1
ATOM 1472 O O . ALA A 1 196 ? -12.019 -2.916 0.446 1.00 96.12 196 ALA A O 1
ATOM 1473 N N . ALA A 1 197 ? -13.521 -4.490 1.014 1.00 97.69 197 ALA A N 1
ATOM 1474 C CA . ALA A 1 197 ? -12.717 -5.623 0.556 1.00 97.69 197 ALA A CA 1
ATOM 1475 C C . ALA A 1 197 ? -12.494 -5.604 -0.967 1.00 97.69 197 ALA A C 1
ATOM 1477 O O . ALA A 1 197 ? -11.393 -5.890 -1.434 1.00 97.69 197 ALA A O 1
ATOM 1478 N N . VAL A 1 198 ? -13.510 -5.218 -1.749 1.00 98.06 198 VAL A N 1
ATOM 1479 C CA . VAL A 1 198 ? -13.396 -5.045 -3.207 1.00 98.06 198 VAL A CA 1
ATOM 1480 C C . VAL A 1 198 ? -12.486 -3.868 -3.550 1.00 98.06 198 VAL A C 1
ATOM 1482 O O . VAL A 1 198 ? -11.636 -3.991 -4.425 1.00 98.06 198 VAL A O 1
ATOM 1485 N N . LEU A 1 199 ? -12.600 -2.741 -2.844 1.00 97.38 199 LEU A N 1
ATOM 1486 C CA . LEU A 1 199 ? -11.695 -1.612 -3.059 1.00 97.38 199 LEU A CA 1
ATOM 1487 C C . LEU A 1 199 ? -10.240 -2.002 -2.757 1.00 97.38 199 LEU A C 1
ATOM 1489 O O . LEU A 1 199 ? -9.355 -1.741 -3.566 1.00 97.38 199 LEU A O 1
ATOM 1493 N N . ALA A 1 200 ? -9.999 -2.682 -1.634 1.00 97.38 200 ALA A N 1
ATOM 1494 C CA . ALA A 1 200 ? -8.680 -3.191 -1.271 1.00 97.38 200 ALA A CA 1
ATOM 1495 C C . ALA A 1 200 ? -8.153 -4.231 -2.277 1.00 97.38 200 ALA A C 1
ATOM 1497 O O . ALA A 1 200 ? -6.956 -4.257 -2.547 1.00 97.38 200 ALA A O 1
ATOM 1498 N N . LEU A 1 201 ? -9.033 -5.041 -2.880 1.00 97.75 201 LEU A N 1
ATOM 1499 C CA . LEU A 1 201 ? -8.682 -5.971 -3.958 1.00 97.75 201 LEU A CA 1
ATOM 1500 C C . LEU A 1 201 ? -8.154 -5.209 -5.167 1.00 97.75 201 LEU A C 1
ATOM 1502 O O . LEU A 1 201 ? -7.084 -5.544 -5.664 1.00 97.75 201 LEU A O 1
ATOM 1506 N N . LEU A 1 202 ? -8.887 -4.192 -5.626 1.00 97.38 202 LEU A N 1
ATOM 1507 C CA . LEU A 1 202 ? -8.506 -3.401 -6.797 1.00 97.38 202 LEU A CA 1
ATOM 1508 C C . LEU A 1 202 ? -7.194 -2.650 -6.561 1.00 97.38 202 LEU A C 1
ATOM 1510 O O . LEU A 1 202 ? -6.344 -2.621 -7.445 1.00 97.38 202 LEU A O 1
ATOM 1514 N N . VAL A 1 203 ? -7.010 -2.098 -5.358 1.00 96.25 203 VAL A N 1
ATOM 1515 C CA . VAL A 1 203 ? -5.760 -1.436 -4.965 1.00 96.25 203 VAL A CA 1
ATOM 1516 C C . VAL A 1 203 ? -4.608 -2.439 -4.928 1.00 96.25 203 VAL A C 1
ATOM 1518 O O . VAL A 1 203 ? -3.601 -2.210 -5.583 1.00 96.25 203 VAL A O 1
ATOM 1521 N N . GLY A 1 204 ? -4.747 -3.566 -4.223 1.00 95.12 204 GLY A N 1
ATOM 1522 C CA . GLY A 1 204 ? -3.694 -4.583 -4.144 1.00 95.12 204 GLY A CA 1
ATOM 1523 C C . GLY A 1 204 ? -3.334 -5.161 -5.513 1.00 95.12 204 GLY A C 1
ATOM 1524 O O . GLY A 1 204 ? -2.160 -5.254 -5.852 1.00 95.12 204 GLY A O 1
ATOM 1525 N N . TRP A 1 205 ? -4.339 -5.468 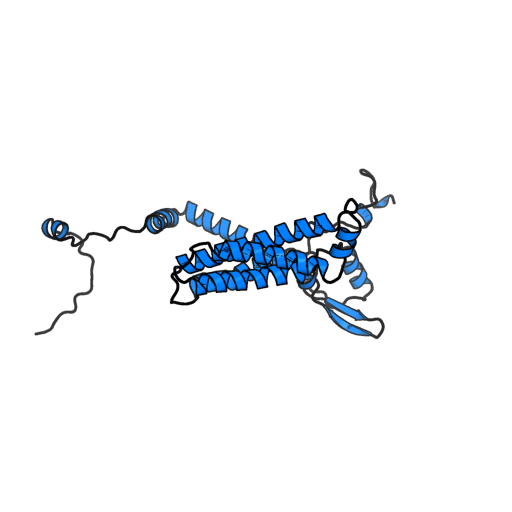-6.336 1.00 95.00 205 TRP A N 1
ATOM 1526 C CA . TRP A 1 205 ? -4.147 -5.957 -7.701 1.00 95.00 205 TRP A CA 1
ATOM 1527 C C . TRP A 1 205 ? -3.448 -4.930 -8.596 1.00 95.00 205 TRP A C 1
ATOM 1529 O O . TRP A 1 205 ? -2.461 -5.261 -9.251 1.00 95.00 205 TRP A O 1
ATOM 1539 N N . GLY A 1 206 ? -3.919 -3.681 -8.585 1.00 93.88 206 GLY A N 1
ATOM 1540 C CA . GLY A 1 206 ? -3.342 -2.602 -9.380 1.00 93.88 206 GLY A CA 1
ATOM 1541 C C . GLY A 1 206 ? -1.912 -2.274 -8.963 1.00 93.88 206 GLY A C 1
ATOM 1542 O O . GLY A 1 206 ? -1.038 -2.197 -9.819 1.00 93.88 206 GLY A O 1
ATOM 1543 N N . LEU A 1 207 ? -1.647 -2.146 -7.659 1.00 92.94 207 LEU A N 1
ATOM 1544 C CA . LEU A 1 207 ? -0.305 -1.858 -7.158 1.00 92.94 207 LEU A CA 1
ATOM 1545 C C . LEU A 1 207 ? 0.663 -2.991 -7.487 1.00 92.94 207 LEU A C 1
ATOM 1547 O O . LEU A 1 207 ? 1.716 -2.726 -8.053 1.00 92.94 207 LEU A O 1
ATOM 1551 N N . SER A 1 208 ? 0.314 -4.246 -7.201 1.00 89.56 208 SER A N 1
ATOM 1552 C CA . SER A 1 208 ? 1.198 -5.382 -7.482 1.00 89.56 208 SER A CA 1
ATOM 1553 C C . SER A 1 208 ? 1.428 -5.634 -8.972 1.00 89.56 208 SER A C 1
ATOM 1555 O O . SER A 1 208 ? 2.476 -6.166 -9.321 1.00 89.56 208 SER A O 1
ATOM 1557 N N . GLY A 1 209 ? 0.470 -5.300 -9.843 1.00 83.88 209 GLY A N 1
ATOM 1558 C CA . GLY A 1 209 ? 0.597 -5.533 -11.284 1.00 83.88 209 GLY A CA 1
ATOM 1559 C C . GLY A 1 209 ? 1.227 -4.377 -12.063 1.00 83.88 209 GLY A C 1
ATOM 1560 O O . GLY A 1 209 ? 1.906 -4.618 -13.058 1.00 83.88 209 GLY A O 1
ATOM 1561 N N . ALA A 1 210 ? 1.010 -3.131 -11.629 1.00 78.88 210 ALA A N 1
ATOM 1562 C CA . ALA A 1 210 ? 1.456 -1.937 -12.350 1.00 78.88 210 ALA A CA 1
ATOM 1563 C C . ALA A 1 210 ? 2.749 -1.316 -11.807 1.00 78.88 210 ALA A C 1
ATOM 1565 O O . ALA A 1 210 ? 3.382 -0.539 -12.520 1.00 78.88 210 ALA A O 1
ATOM 1566 N N . SER A 1 211 ? 3.140 -1.603 -10.561 1.00 66.75 211 SER A N 1
ATOM 1567 C CA . SER A 1 211 ? 4.400 -1.070 -10.035 1.00 66.75 211 SER A CA 1
ATOM 1568 C C . SER A 1 211 ? 5.588 -1.759 -10.703 1.00 66.75 211 SER A C 1
ATOM 1570 O O . SER A 1 211 ? 5.650 -2.988 -10.796 1.00 66.75 211 SER A O 1
ATOM 1572 N N . GLY A 1 212 ? 6.521 -0.946 -11.205 1.00 56.50 212 GLY A N 1
ATOM 1573 C CA . GLY A 1 212 ? 7.769 -1.419 -11.780 1.00 56.50 212 GLY A CA 1
ATOM 1574 C C . GLY A 1 212 ? 8.533 -2.190 -10.715 1.00 56.50 212 GLY A C 1
ATOM 1575 O O . GLY A 1 212 ? 8.969 -1.619 -9.718 1.00 56.50 212 GLY A O 1
ATOM 1576 N N . GLY A 1 213 ? 8.660 -3.506 -10.898 1.00 55.00 213 GLY A N 1
ATOM 1577 C CA . GLY A 1 213 ? 9.582 -4.299 -10.095 1.00 55.00 213 GLY A CA 1
ATOM 1578 C C . GLY A 1 213 ? 10.957 -3.653 -10.192 1.00 55.00 213 GLY A C 1
ATOM 1579 O O . GLY A 1 213 ? 11.352 -3.295 -11.298 1.00 55.00 213 GLY A O 1
ATOM 1580 N N . ALA A 1 214 ? 11.623 -3.461 -9.050 1.00 52.12 214 ALA A N 1
ATOM 1581 C CA . ALA A 1 214 ? 12.914 -2.788 -8.942 1.00 52.12 214 ALA A CA 1
ATOM 1582 C C . ALA A 1 214 ? 13.873 -3.301 -10.025 1.00 52.12 214 ALA A C 1
ATOM 1584 O O . ALA A 1 214 ? 14.481 -4.365 -9.896 1.00 52.12 214 ALA A O 1
ATOM 1585 N N . THR A 1 215 ? 13.951 -2.581 -11.140 1.00 54.44 215 THR A N 1
ATOM 1586 C CA . THR A 1 215 ? 14.915 -2.883 -12.185 1.00 54.44 215 THR A CA 1
ATOM 1587 C C . THR A 1 215 ? 16.278 -2.589 -11.590 1.00 54.44 215 THR A C 1
ATOM 1589 O O . THR A 1 215 ? 16.448 -1.538 -10.973 1.00 54.44 215 THR A O 1
ATOM 1592 N N . LEU A 1 216 ? 17.242 -3.503 -11.748 1.00 55.47 216 LEU A N 1
ATOM 1593 C CA . LEU A 1 216 ? 18.629 -3.212 -11.395 1.00 55.47 216 LEU A CA 1
ATOM 1594 C C . LEU A 1 216 ? 19.094 -2.057 -12.284 1.00 55.47 216 LEU A C 1
ATOM 1596 O O . LEU A 1 216 ? 19.452 -2.251 -13.445 1.00 55.47 216 LEU A O 1
ATOM 1600 N N . ILE A 1 217 ? 19.013 -0.843 -11.754 1.00 61.88 217 ILE A N 1
ATOM 1601 C CA . ILE A 1 217 ? 19.441 0.367 -12.434 1.00 61.88 217 ILE A CA 1
ATOM 1602 C C . ILE A 1 217 ? 20.808 0.720 -11.875 1.00 61.88 217 ILE A C 1
ATOM 1604 O O . ILE A 1 217 ? 20.979 0.899 -10.672 1.00 61.88 217 ILE A O 1
ATOM 1608 N N . ASN A 1 218 ? 21.786 0.819 -12.773 1.00 69.62 218 ASN A N 1
ATOM 1609 C CA . ASN A 1 218 ? 23.084 1.366 -12.431 1.00 69.62 218 ASN A CA 1
ATOM 1610 C C . ASN A 1 218 ? 22.928 2.873 -12.209 1.00 69.62 218 ASN A C 1
ATOM 1612 O O . ASN A 1 218 ? 22.711 3.626 -13.158 1.00 69.62 218 ASN A O 1
ATOM 1616 N N . PHE A 1 219 ? 22.994 3.305 -10.956 1.00 72.25 219 PHE A N 1
ATOM 1617 C CA . PHE A 1 219 ? 22.775 4.700 -10.590 1.00 72.25 219 PHE A CA 1
ATOM 1618 C C . PHE A 1 219 ? 23.904 5.627 -11.057 1.00 72.25 219 PHE A C 1
ATOM 1620 O O . PHE A 1 219 ? 23.647 6.807 -11.290 1.00 72.25 219 PHE A O 1
ATOM 1627 N N . GLU A 1 220 ? 25.112 5.096 -11.286 1.00 74.62 220 GLU A N 1
ATOM 1628 C CA . GLU A 1 220 ? 26.236 5.847 -11.871 1.00 74.62 220 GLU A CA 1
ATOM 1629 C C . GLU A 1 220 ? 25.885 6.356 -13.273 1.00 74.62 220 GLU A C 1
ATOM 1631 O O . GLU A 1 220 ? 26.279 7.454 -13.660 1.00 74.62 220 GLU A O 1
ATOM 1636 N N . ARG A 1 221 ? 25.009 5.632 -13.979 1.00 80.19 221 ARG A N 1
ATOM 1637 C CA . ARG A 1 221 ? 24.533 6.016 -15.305 1.00 80.19 221 ARG A CA 1
ATOM 1638 C C . ARG A 1 221 ? 23.797 7.354 -15.318 1.00 80.19 221 ARG A C 1
ATOM 1640 O O . ARG A 1 221 ? 23.851 8.042 -16.325 1.00 80.19 221 ARG A O 1
ATOM 1647 N N . TYR A 1 222 ? 23.121 7.755 -14.237 1.00 84.38 222 TYR A N 1
ATOM 1648 C CA . TYR A 1 222 ? 22.499 9.085 -14.196 1.00 84.38 222 TYR A CA 1
ATOM 1649 C C . TYR A 1 222 ? 23.554 10.193 -14.157 1.00 84.38 222 TYR A C 1
ATOM 1651 O O . TYR A 1 222 ? 23.387 11.207 -14.824 1.00 84.38 222 TYR A O 1
ATOM 1659 N N . LEU A 1 223 ? 24.654 9.986 -13.428 1.00 82.75 223 LEU A N 1
ATOM 1660 C CA . LEU A 1 223 ? 25.759 10.944 -13.372 1.00 82.75 223 LEU A CA 1
ATOM 1661 C C . LEU A 1 223 ? 26.493 11.016 -14.717 1.00 82.75 223 LEU A C 1
ATOM 1663 O O . LEU A 1 223 ? 26.801 12.106 -15.192 1.00 82.75 223 LEU A O 1
ATOM 1667 N N . GLU A 1 224 ? 26.721 9.872 -15.364 1.00 84.75 224 GLU A N 1
ATOM 1668 C CA . GLU A 1 224 ? 27.319 9.797 -16.704 1.00 84.75 224 GLU A CA 1
ATOM 1669 C C . GLU A 1 224 ? 26.415 10.421 -17.780 1.00 84.75 224 GLU A C 1
ATOM 1671 O O . GLU A 1 224 ? 26.877 11.192 -18.627 1.00 84.75 224 GLU A O 1
ATOM 1676 N N . ASP A 1 225 ? 25.110 10.138 -17.740 1.00 85.44 225 ASP A N 1
ATOM 1677 C CA . ASP A 1 225 ? 24.119 10.722 -18.648 1.00 85.44 225 ASP A CA 1
ATOM 1678 C C . ASP A 1 225 ? 24.036 12.252 -18.454 1.00 85.44 225 ASP A C 1
ATOM 1680 O O . ASP A 1 225 ? 23.790 12.988 -19.412 1.00 85.44 225 ASP A O 1
ATOM 1684 N N . GLU A 1 226 ? 24.231 12.757 -17.230 1.00 86.12 226 GLU A N 1
ATOM 1685 C CA . GLU A 1 226 ? 24.234 14.195 -16.935 1.00 86.12 226 GLU A CA 1
ATOM 1686 C C . GLU A 1 226 ? 25.514 14.860 -17.455 1.00 86.12 226 GLU A C 1
ATOM 1688 O O . GLU A 1 226 ? 25.451 15.888 -18.130 1.00 86.12 226 GLU A O 1
ATOM 1693 N N . GLN A 1 227 ? 26.674 14.233 -17.230 1.00 85.94 227 GLN A N 1
ATOM 1694 C CA . GLN A 1 227 ? 27.970 14.712 -17.726 1.00 85.94 227 GLN A CA 1
ATOM 1695 C C . GLN A 1 227 ? 28.060 14.702 -19.256 1.00 85.94 227 GLN A C 1
ATOM 1697 O O . GLN A 1 227 ? 28.612 15.626 -19.852 1.00 85.94 227 GLN A O 1
ATOM 1702 N N . SER A 1 228 ? 27.491 13.684 -19.904 1.00 86.56 228 SER A N 1
ATOM 1703 C CA . SER A 1 228 ? 27.399 13.601 -21.368 1.00 86.56 228 SER A CA 1
ATOM 1704 C C . SER A 1 228 ? 26.340 14.541 -21.963 1.00 86.56 228 SER A C 1
ATOM 1706 O O . SER A 1 228 ? 26.267 14.704 -23.183 1.00 86.56 228 SER A O 1
ATOM 1708 N N . GLY A 1 229 ? 25.517 15.179 -21.123 1.00 84.50 229 GLY A N 1
ATOM 1709 C CA . GLY A 1 229 ? 24.441 16.078 -21.535 1.00 84.50 229 GLY A CA 1
ATOM 1710 C C . GLY A 1 229 ? 23.220 15.373 -22.137 1.00 84.50 229 GLY A C 1
ATOM 1711 O O . GLY A 1 229 ? 22.363 16.053 -22.718 1.00 84.50 229 GLY A O 1
ATOM 1712 N N . ALA A 1 230 ? 23.143 14.042 -22.005 1.00 84.75 230 ALA A N 1
ATOM 1713 C CA . ALA A 1 230 ? 22.018 13.205 -22.417 1.00 84.75 230 ALA A CA 1
ATOM 1714 C C . ALA A 1 230 ? 20.787 13.403 -21.517 1.00 84.75 230 ALA A C 1
ATOM 1716 O O . ALA A 1 230 ? 19.650 13.310 -21.993 1.00 84.75 230 ALA A O 1
ATOM 1717 N N . ILE A 1 231 ? 21.002 13.732 -20.240 1.00 88.69 231 ILE A N 1
ATOM 1718 C CA . ILE A 1 231 ? 19.966 14.255 -19.345 1.00 88.69 231 ILE A CA 1
ATOM 1719 C C . ILE A 1 231 ? 20.299 15.678 -18.899 1.00 88.69 231 ILE A C 1
ATOM 1721 O O . ILE A 1 231 ? 21.458 16.063 -18.769 1.00 88.69 231 ILE A O 1
ATOM 1725 N N . ARG A 1 232 ? 19.257 16.483 -18.699 1.00 86.38 232 ARG A N 1
ATOM 1726 C CA . ARG A 1 232 ? 19.330 17.881 -18.262 1.00 86.38 232 ARG A CA 1
ATOM 1727 C C . ARG A 1 232 ? 18.243 18.144 -17.224 1.00 86.38 232 ARG A C 1
ATOM 1729 O O . ARG A 1 232 ? 17.287 17.376 -17.118 1.00 86.38 232 ARG A O 1
ATOM 1736 N N . GLU A 1 233 ? 18.380 19.240 -16.480 1.00 87.56 233 GLU A N 1
ATOM 1737 C CA . GLU A 1 233 ? 17.393 19.682 -15.479 1.00 87.56 233 GLU A CA 1
ATOM 1738 C C . GLU A 1 233 ? 17.041 18.593 -14.447 1.00 87.56 233 GLU A C 1
ATOM 1740 O O . GLU A 1 233 ? 15.870 18.339 -14.142 1.00 87.56 233 GLU A O 1
ATOM 1745 N N . VAL A 1 234 ? 18.064 17.914 -13.925 1.00 89.44 234 VAL A N 1
ATOM 1746 C CA . VAL A 1 234 ? 17.888 16.835 -12.951 1.00 89.44 234 VAL A CA 1
ATOM 1747 C C . VAL A 1 234 ? 17.525 17.425 -11.589 1.00 89.44 234 VAL A C 1
ATOM 1749 O O . VAL A 1 234 ? 18.220 18.282 -11.051 1.00 89.44 234 VAL A O 1
ATOM 1752 N N . THR A 1 235 ? 16.413 16.967 -11.019 1.00 91.06 235 THR A N 1
ATOM 1753 C CA . THR A 1 235 ? 15.990 17.315 -9.657 1.00 91.06 235 THR A CA 1
ATOM 1754 C C . THR A 1 235 ? 16.089 16.078 -8.782 1.00 91.06 235 THR A C 1
ATOM 1756 O O . THR A 1 235 ? 15.315 15.134 -8.940 1.00 91.06 235 THR A O 1
ATOM 1759 N N . TRP A 1 236 ? 17.047 16.080 -7.862 1.00 89.25 236 TRP A N 1
ATOM 1760 C CA . TRP A 1 236 ? 17.297 14.979 -6.934 1.00 89.25 236 TRP A CA 1
ATOM 1761 C C . TRP A 1 236 ? 16.372 15.023 -5.709 1.00 89.25 236 TRP A C 1
ATOM 1763 O O . TRP A 1 236 ? 15.757 16.046 -5.406 1.00 89.25 236 TRP A O 1
ATOM 1773 N N . THR A 1 237 ? 16.259 13.892 -5.013 1.00 89.44 237 THR A N 1
ATOM 1774 C CA . THR A 1 237 ? 15.600 13.810 -3.700 1.00 89.44 237 THR A CA 1
ATOM 1775 C C . THR A 1 237 ? 16.440 14.497 -2.617 1.00 89.44 237 THR A C 1
ATOM 1777 O O . THR A 1 237 ? 17.577 14.903 -2.860 1.00 89.44 237 THR A O 1
ATOM 1780 N N . LEU A 1 238 ? 15.887 14.632 -1.403 1.00 88.50 238 LEU A N 1
ATOM 1781 C CA . LEU A 1 238 ? 16.606 15.250 -0.280 1.00 88.50 238 LEU A CA 1
ATOM 1782 C C . LEU A 1 238 ? 17.886 14.478 0.068 1.00 88.50 238 LEU A C 1
ATOM 1784 O O . LEU A 1 238 ? 18.911 15.080 0.377 1.00 88.50 238 LEU A O 1
ATOM 1788 N N . ILE A 1 239 ? 17.811 13.149 0.029 1.00 87.44 239 ILE A N 1
ATOM 1789 C CA . ILE A 1 239 ? 18.930 12.246 0.268 1.00 87.44 239 ILE A CA 1
ATOM 1790 C C . ILE A 1 239 ? 19.036 11.329 -0.963 1.00 87.44 239 ILE A C 1
ATOM 1792 O O . ILE A 1 239 ? 18.321 10.329 -1.035 1.00 87.44 239 ILE A O 1
ATOM 1796 N N . PRO A 1 240 ? 19.907 11.636 -1.943 1.00 81.31 240 PRO A N 1
ATOM 1797 C CA . PRO A 1 240 ? 20.045 10.862 -3.177 1.00 81.31 240 PRO A CA 1
ATOM 1798 C C . PRO A 1 240 ? 20.837 9.568 -2.937 1.00 81.31 240 PRO A C 1
ATOM 1800 O O . PRO A 1 240 ? 21.929 9.365 -3.459 1.00 81.31 240 PRO A O 1
ATOM 1803 N N . TRP A 1 241 ? 20.302 8.695 -2.088 1.00 77.69 241 TRP A N 1
ATOM 1804 C CA . TRP A 1 241 ? 20.912 7.433 -1.692 1.00 77.69 241 TRP A CA 1
ATOM 1805 C C . TRP A 1 241 ? 19.860 6.327 -1.662 1.00 77.69 241 TRP A C 1
ATOM 1807 O O . TRP A 1 241 ? 18.707 6.557 -1.301 1.00 77.69 241 TRP A O 1
ATOM 1817 N N . SER A 1 242 ? 20.266 5.113 -2.031 1.00 68.56 242 SER A N 1
ATOM 1818 C CA . SER A 1 242 ? 19.439 3.910 -1.946 1.00 68.56 242 SER A CA 1
ATOM 1819 C C . SER A 1 242 ? 20.278 2.750 -1.407 1.00 68.56 242 SER A C 1
ATOM 1821 O O . SER A 1 242 ? 21.435 2.620 -1.801 1.00 68.56 242 SER A O 1
ATOM 1823 N N . PRO A 1 243 ? 19.716 1.846 -0.586 1.00 65.50 243 PRO A N 1
ATOM 1824 C CA . PRO A 1 243 ? 20.395 0.608 -0.200 1.00 65.50 243 PRO A CA 1
ATOM 1825 C C . PRO A 1 243 ? 20.733 -0.291 -1.396 1.00 65.50 243 PRO A C 1
ATOM 1827 O O . PRO A 1 243 ? 21.636 -1.115 -1.316 1.00 65.50 243 PRO A O 1
ATOM 1830 N N . GLN A 1 244 ? 19.993 -0.144 -2.500 1.00 61.59 244 GLN A N 1
ATOM 1831 C CA . GLN A 1 244 ? 20.225 -0.876 -3.747 1.00 61.59 244 GLN A CA 1
ATOM 1832 C C . GLN A 1 244 ? 21.289 -0.210 -4.631 1.00 61.59 244 GLN A C 1
ATOM 1834 O O . GLN A 1 244 ? 21.567 -0.698 -5.723 1.00 61.59 244 GLN A O 1
ATOM 1839 N N . TYR A 1 245 ? 21.884 0.897 -4.177 1.00 63.62 245 TYR A N 1
ATOM 1840 C CA . TYR A 1 245 ? 22.994 1.562 -4.846 1.00 63.62 245 TYR A CA 1
ATOM 1841 C C . TYR A 1 245 ? 24.254 0.695 -4.734 1.00 63.62 245 TYR A C 1
ATOM 1843 O O . TYR A 1 245 ? 25.059 0.853 -3.819 1.00 63.62 245 TYR A O 1
ATOM 1851 N N . SER A 1 246 ? 24.422 -0.252 -5.653 1.00 57.62 246 SER A N 1
ATOM 1852 C CA . SER A 1 246 ? 25.703 -0.921 -5.872 1.00 57.62 246 SER A CA 1
ATOM 1853 C C . SER A 1 246 ? 26.456 -0.179 -6.968 1.00 57.62 246 SER A C 1
ATOM 1855 O O . SER A 1 246 ? 25.929 -0.052 -8.076 1.00 57.62 246 SER A O 1
ATOM 1857 N N . ARG A 1 247 ? 27.677 0.289 -6.687 1.00 58.34 247 ARG A N 1
ATOM 1858 C CA . ARG A 1 247 ? 28.553 0.773 -7.757 1.00 58.34 247 ARG A CA 1
ATOM 1859 C C . ARG A 1 247 ? 28.888 -0.392 -8.679 1.00 58.34 247 ARG A C 1
ATOM 1861 O O . ARG A 1 247 ? 29.197 -1.489 -8.210 1.00 58.34 247 ARG A O 1
ATOM 1868 N N . SER A 1 248 ? 28.758 -0.164 -9.977 1.00 60.12 248 SER A N 1
ATOM 1869 C CA . SER A 1 248 ? 28.910 -1.221 -10.975 1.00 60.12 248 SER A CA 1
ATOM 1870 C C . SER A 1 248 ? 30.349 -1.732 -11.065 1.00 60.12 248 SER A C 1
ATOM 1872 O O . SER A 1 248 ? 30.560 -2.923 -11.294 1.00 60.12 248 SER A O 1
ATOM 1874 N N . ASP A 1 249 ? 31.317 -0.862 -10.767 1.00 58.56 249 ASP A N 1
ATOM 1875 C CA . ASP A 1 249 ? 32.739 -1.188 -10.645 1.00 58.56 249 ASP A CA 1
ATOM 1876 C C . ASP A 1 249 ? 33.041 -2.138 -9.470 1.00 58.56 249 ASP A C 1
ATOM 1878 O O . ASP A 1 249 ? 33.986 -2.910 -9.547 1.00 58.56 249 ASP A O 1
ATOM 1882 N N . MET A 1 250 ? 32.216 -2.180 -8.418 1.00 57.97 250 MET A N 1
ATOM 1883 C CA . MET A 1 250 ? 32.456 -3.021 -7.235 1.00 57.97 250 MET A CA 1
ATOM 1884 C C . MET A 1 250 ? 31.875 -4.440 -7.328 1.00 57.97 250 MET A C 1
ATOM 1886 O O . MET A 1 250 ? 32.174 -5.270 -6.473 1.00 57.97 250 MET A O 1
ATOM 1890 N N . VAL A 1 251 ? 31.047 -4.746 -8.333 1.00 57.66 251 VAL A N 1
ATOM 1891 C CA . VAL A 1 251 ? 30.375 -6.061 -8.452 1.00 57.66 251 VAL A CA 1
ATOM 1892 C C . VAL A 1 251 ? 31.307 -7.144 -9.016 1.00 57.66 251 VAL A C 1
ATOM 1894 O O . VAL A 1 251 ? 31.088 -8.328 -8.766 1.00 57.66 251 VAL A O 1
ATOM 1897 N N . ALA A 1 252 ? 32.358 -6.756 -9.744 1.00 58.94 252 ALA A N 1
ATOM 1898 C CA . ALA A 1 252 ? 33.308 -7.679 -10.374 1.00 58.94 252 ALA A CA 1
ATOM 1899 C C . ALA A 1 252 ? 34.678 -7.757 -9.672 1.00 58.94 252 ALA A C 1
ATOM 1901 O O . ALA A 1 252 ? 35.529 -8.533 -10.101 1.00 58.94 252 ALA A O 1
ATOM 1902 N N . ILE A 1 253 ? 34.899 -6.973 -8.612 1.00 57.72 253 ILE A N 1
ATOM 1903 C CA . ILE A 1 253 ? 36.191 -6.897 -7.918 1.00 57.72 253 ILE A CA 1
ATOM 1904 C C . ILE A 1 253 ? 36.253 -7.957 -6.816 1.00 57.72 253 ILE A C 1
ATOM 1906 O O . ILE A 1 253 ? 35.328 -8.094 -6.008 1.00 57.72 253 ILE A O 1
ATOM 1910 N N . ALA A 1 254 ? 37.348 -8.720 -6.779 1.00 61.66 254 ALA A N 1
ATOM 1911 C CA . ALA A 1 254 ? 37.552 -9.735 -5.756 1.00 61.66 254 ALA A CA 1
ATOM 1912 C C . ALA A 1 254 ? 37.692 -9.080 -4.364 1.00 61.66 254 ALA A C 1
ATOM 1914 O O . ALA A 1 254 ? 38.273 -7.999 -4.238 1.00 61.66 254 ALA A O 1
ATOM 1915 N N . PRO A 1 255 ? 37.195 -9.711 -3.282 1.00 59.66 255 PRO A N 1
ATOM 1916 C CA . PRO A 1 255 ? 37.338 -9.163 -1.936 1.00 59.66 255 PRO A CA 1
ATOM 1917 C C . PRO A 1 255 ? 38.811 -8.874 -1.596 1.00 59.66 255 PRO A C 1
ATOM 1919 O O . PRO A 1 255 ? 39.612 -9.799 -1.486 1.00 59.66 255 PRO A O 1
ATOM 1922 N N . GLY A 1 256 ? 39.158 -7.596 -1.405 1.00 67.00 256 GLY A N 1
ATOM 1923 C CA . GLY A 1 256 ? 40.514 -7.151 -1.050 1.00 67.00 256 GLY A CA 1
ATOM 1924 C C . GLY A 1 256 ? 41.270 -6.379 -2.139 1.00 67.00 256 GLY A C 1
ATOM 1925 O O . GLY A 1 256 ? 42.308 -5.799 -1.829 1.00 67.00 256 GLY A O 1
ATOM 1926 N N . GLU A 1 257 ? 40.753 -6.309 -3.366 1.00 65.31 257 GLU A N 1
ATOM 1927 C CA . GLU A 1 257 ? 41.330 -5.489 -4.440 1.00 65.31 257 GLU A CA 1
ATOM 1928 C C . GLU A 1 257 ? 40.793 -4.048 -4.409 1.00 65.31 257 GLU A C 1
ATOM 1930 O O . GLU A 1 257 ? 39.637 -3.795 -4.052 1.00 65.31 257 GLU A O 1
ATOM 1935 N N . ARG A 1 258 ? 41.647 -3.069 -4.740 1.00 60.44 258 ARG A N 1
ATOM 1936 C CA . ARG A 1 258 ? 41.242 -1.660 -4.830 1.00 60.44 258 ARG A CA 1
ATOM 1937 C C . ARG A 1 258 ? 40.741 -1.374 -6.240 1.00 60.44 258 ARG A C 1
ATOM 1939 O O . ARG A 1 258 ? 41.363 -1.773 -7.211 1.00 60.44 258 ARG A O 1
ATOM 1946 N N . VAL A 1 259 ? 39.682 -0.572 -6.339 1.00 57.38 259 VAL A N 1
ATOM 1947 C CA . VAL A 1 259 ? 39.105 -0.097 -7.615 1.00 57.38 259 VAL A CA 1
ATOM 1948 C C . VAL A 1 259 ? 40.136 0.614 -8.506 1.00 57.38 259 VAL A C 1
ATOM 1950 O O . VAL A 1 259 ? 39.973 0.656 -9.712 1.00 57.38 259 VAL A O 1
ATOM 1953 N N . ALA A 1 260 ? 41.202 1.169 -7.925 1.00 62.28 260 ALA A N 1
ATOM 1954 C CA . ALA A 1 260 ? 42.272 1.831 -8.671 1.00 62.28 260 ALA A CA 1
ATOM 1955 C C . ALA A 1 260 ? 43.272 0.867 -9.344 1.00 62.28 260 ALA A C 1
ATOM 1957 O O . ALA A 1 260 ? 44.090 1.330 -10.136 1.00 62.28 260 ALA A O 1
ATOM 1958 N N . ASP A 1 261 ? 43.238 -0.425 -9.003 1.00 54.56 261 ASP A N 1
ATOM 1959 C CA . ASP A 1 261 ? 44.218 -1.426 -9.443 1.00 54.56 261 ASP A CA 1
ATOM 1960 C C . ASP A 1 261 ? 43.694 -2.315 -10.601 1.00 54.56 261 ASP A C 1
ATOM 1962 O O . ASP A 1 261 ? 44.415 -3.208 -11.052 1.00 54.56 261 ASP A O 1
ATOM 1966 N N . VAL A 1 262 ? 42.467 -2.066 -11.089 1.00 53.97 262 VAL A N 1
ATOM 1967 C CA . VAL A 1 262 ? 41.805 -2.729 -12.237 1.00 53.97 262 VAL A CA 1
ATOM 1968 C C . VAL A 1 262 ? 41.547 -1.706 -13.337 1.00 53.97 262 VAL A C 1
ATOM 1970 O O . VAL A 1 262 ? 41.807 -2.036 -14.516 1.00 53.97 262 VAL A O 1
#

pLDDT: mean 85.03, std 14.49, range [39.19, 98.25]

Foldseek 3Di:
DDDPPDDDDPDPDADPVCVVVVNPVDDDDPPVVVVVVVLVVDVVSVVVVVVVVVVLVCVQCVLQQAALDFQWWWFQDPVRDTDIDGRSQQADALVNVLSNCLVVVLVCCLVPNDPVDDSQLSVLLSVLLSVLLVQLQVVLVVVLVVLCDPPDDPVSNVQSPDPCNSLVSSLVSLVVSLVVQLPDPSDPDSVVSNVSSVVSSCSSSCSNNRRPHRDLDQSVVVVVCVVVVSMDPTHHHNHNHDPSHDHPLPPPDDPPDDSVVD